Protein 4NX9 (pdb70)

Structure (mmCIF, N/CA/C/O backbone):
data_4NX9
#
_entry.id   4NX9
#
_cell.length_a   45.347
_cell.length_b   60.267
_cell.length_c   46.611
_cell.angle_alpha   90.00
_cell.angle_beta   111.18
_cell.angle_gamma   90.00
#
_symmetry.space_group_name_H-M   'P 1 21 1'
#
loop_
_entity.id
_entity.type
_entity.pdbx_description
1 polymer Flagellin
2 water water
#
loop_
_atom_site.group_PDB
_atom_site.id
_atom_site.type_symbol
_atom_site.label_atom_id
_atom_site.label_alt_id
_atom_site.label_comp_id
_atom_site.label_asym_id
_atom_site.label_entity_id
_atom_site.label_seq_id
_atom_site.pdbx_PDB_ins_code
_atom_site.Cartn_x
_atom_site.Cartn_y
_atom_site.Cartn_z
_atom_site.occupancy
_atom_site.B_iso_or_equiv
_atom_site.auth_seq_id
_atom_site.auth_comp_id
_atom_site.auth_asym_id
_atom_site.auth_atom_id
_atom_site.pdbx_PDB_model_num
ATOM 1 N N . ASN A 1 10 ? 40.151 12.695 44.250 1.00 26.62 58 ASN A N 1
ATOM 2 C CA . ASN A 1 10 ? 40.010 14.193 44.079 1.00 27.98 58 ASN A CA 1
ATOM 3 C C . ASN A 1 10 ? 39.782 14.619 42.619 1.00 23.92 58 ASN A C 1
ATOM 4 O O . ASN A 1 10 ? 40.227 13.948 41.711 1.00 23.00 58 ASN A O 1
ATOM 9 N N . GLY A 1 11 ? 39.121 15.757 42.421 1.00 20.72 59 GLY A N 1
ATOM 10 C CA . GLY A 1 11 ? 38.828 16.274 41.066 1.00 19.43 59 GLY A CA 1
ATOM 11 C C . GLY A 1 11 ? 37.609 15.673 40.384 1.00 18.21 59 GLY A C 1
ATOM 12 O O . GLY A 1 11 ? 37.221 16.151 39.306 1.00 16.90 59 GLY A O 1
ATOM 13 N N . LEU A 1 12 ? 36.965 14.673 41.012 1.00 17.10 60 LEU A N 1
ATOM 14 C CA . LEU A 1 12 ? 35.833 13.976 40.382 1.00 16.67 60 LEU A CA 1
ATOM 15 C C . LEU A 1 12 ? 34.591 14.829 40.173 1.00 15.39 60 LEU A C 1
ATOM 16 O O . LEU A 1 12 ? 33.978 14.722 39.133 1.00 14.84 60 LEU A O 1
ATOM 21 N N . ASN A 1 13 ? 34.257 15.689 41.126 1.00 14.38 61 ASN A N 1
ATOM 22 C CA . ASN A 1 13 ? 33.144 16.652 40.982 1.00 14.28 61 ASN A CA 1
ATOM 23 C C . ASN A 1 13 ? 33.343 17.591 39.783 1.00 13.51 61 ASN A C 1
ATOM 24 O O . ASN A 1 13 ? 32.421 17.799 38.988 1.00 11.70 61 ASN A O 1
ATOM 29 N N . VAL A 1 14 ? 34.548 18.165 39.679 1.00 12.40 62 VAL A N 1
ATOM 30 C CA . VAL A 1 14 ? 34.892 19.087 38.587 1.00 12.31 62 VAL A CA 1
ATOM 31 C C . VAL A 1 14 ? 34.875 18.322 37.267 1.00 12.45 62 VAL A C 1
ATOM 32 O O . VAL A 1 14 ? 34.276 18.806 36.299 1.00 12.42 62 VAL A O 1
ATOM 36 N N . ALA A 1 15 ? 35.501 17.135 37.234 1.00 12.30 63 ALA A N 1
ATOM 37 C CA . ALA A 1 15 ? 35.551 16.304 36.023 1.00 12.48 63 ALA A CA 1
ATOM 38 C C . ALA A 1 15 ? 34.132 16.006 35.559 1.00 12.65 63 ALA A C 1
ATOM 39 O O . ALA A 1 15 ? 33.852 16.031 34.374 1.00 12.41 63 ALA A O 1
ATOM 41 N N . THR A 1 16 ? 33.250 15.709 36.499 1.00 12.70 64 THR A N 1
ATOM 42 C CA . THR A 1 16 ? 31.831 15.425 36.148 1.00 12.98 64 THR A CA 1
ATOM 43 C C . THR A 1 16 ? 31.091 16.663 35.620 1.00 12.98 64 THR A C 1
ATOM 44 O O . THR A 1 16 ? 30.324 16.535 34.652 1.00 12.05 64 THR A O 1
ATOM 48 N N . LYS A 1 17 ? 31.340 17.841 36.208 1.00 13.54 65 LYS A N 1
ATOM 49 C CA . LYS A 1 17 ? 30.724 19.060 35.714 1.00 14.98 65 LYS A CA 1
ATOM 50 C C . LYS A 1 17 ? 31.183 19.336 34.310 1.00 14.23 65 LYS A C 1
ATOM 51 O O . LYS A 1 17 ? 30.370 19.692 33.455 1.00 13.80 65 LYS A O 1
ATOM 57 N N . ASN A 1 18 ? 32.500 19.244 34.109 1.00 13.32 66 ASN A N 1
ATOM 58 C CA . ASN A 1 18 ? 33.115 19.441 32.775 1.00 13.38 66 ASN A CA 1
ATOM 59 C C . ASN A 1 18 ? 32.495 18.541 31.712 1.00 12.79 66 ASN A C 1
ATOM 60 O O . ASN A 1 18 ? 32.147 19.020 30.654 1.00 12.72 66 ASN A O 1
ATOM 65 N N . ALA A 1 19 ? 32.347 17.255 32.039 1.00 12.66 67 ALA A N 1
ATOM 66 C CA . ALA A 1 19 ? 31.681 16.276 31.197 1.00 12.58 67 ALA A CA 1
ATOM 67 C C . ALA A 1 19 ? 30.253 16.685 30.832 1.00 12.94 67 ALA A C 1
ATOM 68 O O . ALA A 1 19 ? 29.847 16.584 29.667 1.00 12.78 67 ALA A O 1
ATOM 70 N N . ASN A 1 20 ? 29.486 17.120 31.835 1.00 13.07 68 ASN A N 1
ATOM 71 C CA . ASN A 1 20 ? 28.114 17.572 31.618 1.00 13.14 68 ASN A CA 1
ATOM 72 C C . ASN A 1 20 ? 28.041 18.842 30.757 1.00 13.82 68 ASN A C 1
ATOM 73 O O . ASN A 1 20 ? 27.126 18.995 29.982 1.00 11.79 68 ASN A O 1
ATOM 78 N N . ASP A 1 21 ? 29.035 19.741 30.867 1.00 15.22 69 ASP A N 1
ATOM 79 C CA . ASP A 1 21 ? 29.138 20.886 29.945 1.00 16.05 69 ASP A CA 1
ATOM 80 C C . ASP A 1 21 ? 29.449 20.464 28.527 1.00 15.17 69 ASP A C 1
ATOM 81 O O . ASP A 1 21 ? 29.074 21.149 27.587 1.00 13.95 69 ASP A O 1
ATOM 86 N N . GLY A 1 22 ? 30.180 19.367 28.388 1.00 14.39 70 GLY A N 1
ATOM 87 C CA . GLY A 1 22 ? 30.509 18.823 27.090 1.00 14.73 70 GLY A CA 1
ATOM 88 C C . GLY A 1 22 ? 29.259 18.293 26.431 1.00 14.75 70 GLY A C 1
ATOM 89 O O . GLY A 1 22 ? 29.043 18.505 25.249 1.00 15.20 70 GLY A O 1
ATOM 90 N N . ILE A 1 23 ? 28.423 17.622 27.218 1.00 15.02 71 ILE A N 1
ATOM 91 C CA . ILE A 1 23 ? 27.118 17.155 26.741 1.00 15.03 71 ILE A CA 1
ATOM 92 C C . ILE A 1 23 ? 26.247 18.322 26.263 1.00 14.72 71 ILE A C 1
ATOM 93 O O . ILE A 1 23 ? 25.679 18.247 25.149 1.00 14.09 71 ILE A O 1
ATOM 98 N N . SER A 1 24 ? 26.183 19.391 27.072 1.00 14.51 72 SER A N 1
ATOM 99 C CA . SER A 1 24 ? 25.348 20.546 26.761 1.00 15.37 72 SER A CA 1
ATOM 100 C C . SER A 1 24 ? 25.776 21.301 25.536 1.00 14.62 72 SER A C 1
ATOM 101 O O . SER A 1 24 ? 24.921 21.806 24.802 1.00 15.59 72 SER A O 1
ATOM 104 N N . LEU A 1 25 ? 27.079 21.470 25.369 1.00 13.56 73 LEU A N 1
ATOM 105 C CA . LEU A 1 25 ? 27.615 22.057 24.168 1.00 13.27 73 LEU A CA 1
ATOM 106 C C . LEU A 1 25 ? 27.236 21.232 22.929 1.00 13.01 73 LEU A C 1
ATOM 107 O O . LEU A 1 25 ? 26.806 21.799 21.918 1.00 12.74 73 LEU A O 1
ATOM 112 N N . ALA A 1 26 ? 27.428 19.912 23.002 1.00 12.35 74 ALA A N 1
ATOM 113 C CA . ALA A 1 26 ? 27.055 19.004 21.904 1.00 12.67 74 ALA A CA 1
ATOM 114 C C . ALA A 1 26 ? 25.545 19.097 21.544 1.00 12.87 74 ALA A C 1
ATOM 115 O O . ALA A 1 26 ? 25.192 19.098 20.365 1.00 12.46 74 ALA A O 1
ATOM 117 N N . GLN A 1 27 ? 24.682 19.170 22.564 1.00 13.15 75 GLN A N 1
ATOM 118 C CA . GLN A 1 27 ? 23.236 19.354 22.385 1.00 13.56 75 GLN A CA 1
ATOM 119 C C . GLN A 1 27 ? 22.889 20.696 21.766 1.00 13.84 75 GLN A C 1
ATOM 120 O O . GLN A 1 27 ? 21.968 20.797 20.957 1.00 14.03 75 GLN A O 1
ATOM 126 N N . THR A 1 28 ? 23.637 21.728 22.149 1.00 13.21 76 THR A N 1
ATOM 127 C CA . THR A 1 28 ? 23.446 23.047 21.614 1.00 13.16 76 THR A CA 1
ATOM 128 C C . THR A 1 28 ? 23.776 23.098 20.123 1.00 12.92 76 THR A C 1
ATOM 129 O O . THR A 1 28 ? 23.005 23.654 19.318 1.00 12.89 76 THR A O 1
ATOM 133 N N . ALA A 1 29 ? 24.911 22.511 19.757 1.00 12.10 77 ALA A N 1
ATOM 134 C CA . ALA A 1 29 ? 25.238 22.351 18.351 1.00 11.90 77 ALA A CA 1
ATOM 135 C C . ALA A 1 29 ? 24.198 21.502 17.585 1.00 12.29 77 ALA A C 1
ATOM 136 O O . ALA A 1 29 ? 23.819 21.856 16.451 1.00 12.13 77 ALA A O 1
ATOM 138 N N . GLU A 1 30 ? 23.749 20.393 18.170 1.00 12.79 78 GLU A N 1
ATOM 139 C CA . GLU A 1 30 ? 22.815 19.495 17.481 1.00 14.41 78 GLU A CA 1
ATOM 140 C C . GLU A 1 30 ? 21.441 20.213 17.235 1.00 14.04 78 GLU A C 1
ATOM 141 O O . GLU A 1 30 ? 20.835 20.068 16.156 1.00 13.27 78 GLU A O 1
ATOM 147 N N . GLY A 1 31 ? 20.969 20.988 18.199 1.00 12.82 79 GLY A N 1
ATOM 148 C CA . GLY A 1 31 ? 19.753 21.771 18.001 1.00 13.47 79 GLY A CA 1
ATOM 149 C C . GLY A 1 31 ? 19.877 22.821 16.876 1.00 13.73 79 GLY A C 1
ATOM 150 O O . GLY A 1 31 ? 18.944 22.984 16.071 1.00 13.16 79 GLY A O 1
ATOM 151 N N . ALA A 1 32 ? 21.028 23.501 16.813 1.00 13.03 80 ALA A N 1
ATOM 152 C CA . ALA A 1 32 ? 21.285 24.458 15.742 1.00 13.38 80 ALA A CA 1
ATOM 153 C C . ALA A 1 32 ? 21.311 23.747 14.368 1.00 13.26 80 ALA A C 1
ATOM 154 O O . ALA A 1 32 ? 20.735 24.234 13.416 1.00 12.68 80 ALA A O 1
ATOM 156 N N . LEU A 1 33 ? 21.971 22.594 14.287 1.00 13.52 81 LEU A N 1
ATOM 157 C CA . LEU A 1 33 ? 22.195 21.900 13.014 1.00 12.99 81 LEU A CA 1
ATOM 158 C C . LEU A 1 33 ? 20.923 21.185 12.541 1.00 12.44 81 LEU A C 1
ATOM 159 O O . LEU A 1 33 ? 20.690 21.021 11.363 1.00 11.42 81 LEU A O 1
ATOM 164 N N . GLN A 1 34 ? 20.087 20.802 13.481 1.00 12.36 82 GLN A N 1
ATOM 165 C CA . GLN A 1 34 ? 18.748 20.366 13.165 1.00 13.26 82 GLN A CA 1
ATOM 166 C C . GLN A 1 34 ? 17.971 21.499 12.489 1.00 12.62 82 GLN A C 1
ATOM 167 O O . GLN A 1 34 ? 17.263 21.261 11.498 1.00 12.46 82 GLN A O 1
ATOM 173 N N . GLN A 1 35 ? 18.111 22.736 12.965 1.00 12.31 83 GLN A N 1
ATOM 174 C CA . GLN A 1 35 ? 17.485 23.859 12.266 1.00 12.61 83 GLN A CA 1
ATOM 175 C C . GLN A 1 35 ? 18.065 24.004 10.847 1.00 11.46 83 GLN A C 1
ATOM 176 O O . GLN A 1 35 ? 17.333 24.189 9.878 1.00 10.83 83 GLN A O 1
ATOM 182 N N . SER A 1 36 ? 19.377 23.908 10.713 1.00 10.41 84 SER A N 1
ATOM 183 C CA . SER A 1 36 ? 19.999 24.126 9.406 1.00 10.65 84 SER A CA 1
ATOM 184 C C . SER A 1 36 ? 19.541 23.094 8.354 1.00 10.78 84 SER A C 1
ATOM 185 O O . SER A 1 36 ? 19.298 23.438 7.201 1.00 11.75 84 SER A O 1
ATOM 188 N N . THR A 1 37 ? 19.456 21.831 8.749 1.00 11.41 85 THR A N 1
ATOM 189 C CA . THR A 1 37 ? 18.998 20.725 7.878 1.00 11.53 85 THR A CA 1
ATOM 190 C C . THR A 1 37 ? 17.600 21.022 7.352 1.00 11.35 85 THR A C 1
ATOM 191 O O . THR A 1 37 ? 17.318 20.839 6.195 1.00 10.39 85 THR A O 1
ATOM 195 N N . ASN A 1 38 ? 16.711 21.490 8.232 1.00 11.26 86 ASN A N 1
ATOM 196 C CA . ASN A 1 38 ? 15.339 21.828 7.801 1.00 12.01 86 ASN A CA 1
ATOM 197 C C . ASN A 1 38 ? 15.274 23.001 6.864 1.00 11.73 86 ASN A C 1
ATOM 198 O O . ASN A 1 38 ? 14.469 23.007 5.941 1.00 11.80 86 ASN A O 1
ATOM 203 N N . ILE A 1 39 ? 16.129 23.985 7.076 1.00 11.74 87 ILE A N 1
ATOM 204 C CA . ILE A 1 39 ? 16.244 25.089 6.124 1.00 12.23 87 ILE A CA 1
ATOM 205 C C . ILE A 1 39 ? 16.733 24.609 4.731 1.00 13.16 87 ILE A C 1
ATOM 206 O O . ILE A 1 39 ? 16.223 25.093 3.704 1.00 12.12 87 ILE A O 1
ATOM 211 N N . LEU A 1 40 ? 17.707 23.691 4.704 1.00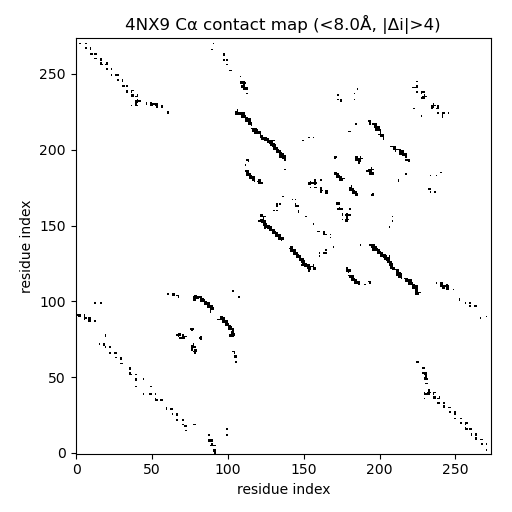 12.58 88 LEU A N 1
ATOM 212 C CA . LEU A 1 40 ? 18.164 23.113 3.417 1.00 13.67 88 LEU A CA 1
ATOM 213 C C . LEU A 1 40 ? 17.053 22.315 2.739 1.00 13.82 88 LEU A C 1
ATOM 214 O O . LEU A 1 40 ? 16.886 22.417 1.534 1.00 13.08 88 LEU A O 1
ATOM 219 N N . GLN A 1 41 ? 16.256 21.576 3.516 1.00 15.99 89 GLN A N 1
ATOM 220 C CA . GLN A 1 41 ? 15.118 20.841 2.958 1.00 16.51 89 GLN A CA 1
ATOM 221 C C . GLN A 1 41 ? 14.094 21.797 2.339 1.00 16.04 89 GLN A C 1
ATOM 222 O O . GLN A 1 41 ? 13.515 21.507 1.308 1.00 14.38 89 GLN A O 1
ATOM 228 N N . ARG A 1 42 ? 13.829 22.915 2.996 1.00 16.96 90 ARG A N 1
ATOM 229 C CA . ARG A 1 42 ? 12.908 23.892 2.444 1.00 18.54 90 ARG A CA 1
ATOM 230 C C . ARG A 1 42 ? 13.495 24.471 1.148 1.00 16.56 90 ARG A C 1
ATOM 231 O O . ARG A 1 42 ? 12.807 24.525 0.144 1.00 13.61 90 ARG A O 1
ATOM 247 N N . ARG A 1 44 ? 15.511 22.936 -0.865 1.00 14.40 92 ARG A N 1
ATOM 248 C CA . ARG A 1 44 ? 15.520 21.840 -1.843 1.00 13.80 92 ARG A CA 1
ATOM 249 C C . ARG A 1 44 ? 14.125 21.732 -2.491 1.00 13.91 92 ARG A C 1
ATOM 250 O O . ARG A 1 44 ? 1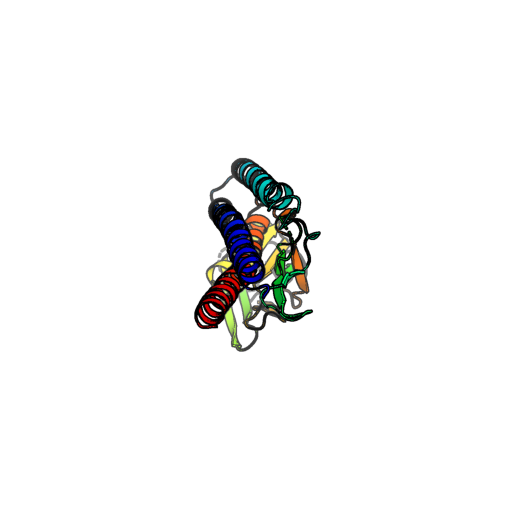4.010 21.540 -3.692 1.00 13.17 92 ARG A O 1
ATOM 258 N N . ASP A 1 45 ? 13.072 21.875 -1.688 1.00 13.82 93 ASP A N 1
ATOM 259 C CA . ASP A 1 45 ? 11.687 21.939 -2.210 1.00 15.45 93 ASP A CA 1
ATOM 260 C C . ASP A 1 45 ? 11.417 23.157 -3.098 1.00 14.32 93 ASP A C 1
ATOM 261 O O . ASP A 1 45 ? 10.821 23.002 -4.161 1.00 14.22 93 ASP A O 1
ATOM 266 N N . LEU A 1 46 ? 11.913 24.339 -2.724 1.00 12.83 94 LEU A N 1
ATOM 267 C CA . LEU A 1 46 ? 11.828 25.486 -3.615 1.00 12.23 94 LEU A CA 1
ATOM 268 C C . LEU A 1 46 ? 12.524 25.243 -4.941 1.00 11.23 94 LEU A C 1
ATOM 269 O O . LEU A 1 46 ? 12.021 25.666 -5.961 1.00 10.32 94 LEU A O 1
ATOM 274 N N . SER A 1 47 ? 13.687 24.592 -4.908 1.00 10.60 95 SER A N 1
ATOM 275 C CA . SER A 1 47 ? 14.442 24.280 -6.121 1.00 11.28 95 SER A CA 1
ATOM 276 C C . SER A 1 47 ? 13.729 23.241 -7.042 1.00 11.33 95 SER A C 1
ATOM 277 O O . SER A 1 47 ? 13.698 23.403 -8.271 1.00 11.38 95 SER A O 1
ATOM 280 N N . LEU A 1 48 ? 13.162 22.188 -6.463 1.00 11.55 96 LEU A N 1
ATOM 281 C CA . LEU A 1 48 ? 12.330 21.248 -7.234 1.00 12.20 96 LEU A CA 1
ATOM 282 C C . LEU A 1 48 ? 11.116 21.938 -7.892 1.00 12.82 96 LEU A C 1
ATOM 283 O O . LEU A 1 48 ? 10.785 21.656 -9.016 1.00 12.23 96 LEU A O 1
ATOM 288 N N . GLN A 1 49 ? 10.468 22.840 -7.171 1.00 14.18 97 GLN A N 1
ATOM 289 C CA . GLN A 1 49 ? 9.340 23.640 -7.714 1.00 16.28 97 GLN A CA 1
ATOM 290 C C . GLN A 1 49 ? 9.785 24.501 -8.924 1.00 16.34 97 GLN A C 1
ATOM 291 O O . GLN A 1 49 ? 9.160 24.508 -9.992 1.00 16.58 97 GLN A O 1
ATOM 297 N N . SER A 1 50 ? 10.905 25.191 -8.752 1.00 16.41 98 SER A N 1
ATOM 298 C CA . SER A 1 50 ? 11.434 26.072 -9.773 1.00 16.30 98 SER A CA 1
ATOM 299 C C . SER A 1 50 ? 11.902 25.338 -11.011 1.00 17.21 98 SER A C 1
ATOM 300 O O . SER A 1 50 ? 11.733 25.857 -12.103 1.00 18.42 98 SER A O 1
ATOM 303 N N . ALA A 1 51 ? 12.456 24.143 -10.844 1.00 16.57 99 ALA A N 1
ATOM 304 C CA . ALA A 1 51 ? 12.923 23.302 -11.969 1.00 17.64 99 ALA A CA 1
ATOM 305 C C . ALA A 1 51 ? 11.800 23.020 -12.947 1.00 18.58 99 ALA A C 1
ATOM 306 O O . ALA A 1 51 ? 12.043 22.911 -14.167 1.00 19.09 99 ALA A O 1
ATOM 308 N N . ASN A 1 52 ? 10.579 22.935 -12.421 1.00 18.57 100 ASN A N 1
ATOM 309 C CA . ASN A 1 52 ? 9.400 22.749 -13.242 1.00 19.99 100 ASN A CA 1
ATOM 310 C C . ASN A 1 52 ? 9.239 23.720 -14.411 1.00 21.70 100 ASN A C 1
ATOM 311 O O . ASN A 1 52 ? 9.280 24.969 -14.273 1.00 21.60 100 ASN A O 1
ATOM 316 N N . GLY A 1 53 ? 9.045 23.127 -15.581 1.00 25.01 101 GLY A N 1
ATOM 317 C CA . GLY A 1 53 ? 9.130 23.875 -16.843 1.00 25.45 101 GLY A CA 1
ATOM 318 C C . GLY A 1 53 ? 7.929 24.730 -17.207 1.00 26.79 101 GLY A C 1
ATOM 319 O O . GLY A 1 53 ? 8.011 25.530 -18.141 1.00 30.68 101 GLY A O 1
ATOM 320 N N . SER A 1 54 ? 6.824 24.579 -16.489 1.00 25.27 102 SER A N 1
ATOM 321 C CA . SER A 1 54 ? 5.694 25.489 -16.627 1.00 27.83 102 SER A CA 1
ATOM 322 C C . SER A 1 54 ? 5.970 26.934 -16.066 1.00 29.22 102 SER A C 1
ATOM 323 O O . SER A 1 54 ? 5.332 27.907 -16.487 1.00 30.32 102 SER A O 1
ATOM 326 N N . ASN A 1 55 ? 6.923 27.060 -15.136 1.00 26.31 103 ASN A N 1
ATOM 327 C CA . ASN A 1 55 ? 7.257 28.346 -14.526 1.00 24.05 103 ASN A CA 1
ATOM 328 C C . ASN A 1 55 ? 7.683 29.358 -15.559 1.00 23.47 103 ASN A C 1
ATOM 329 O O . ASN A 1 55 ? 8.377 29.019 -16.514 1.00 23.54 103 ASN A O 1
ATOM 334 N N . SER A 1 56 ? 7.271 30.601 -15.351 1.00 23.54 104 SER A N 1
ATOM 335 C CA . SER A 1 56 ? 7.816 31.717 -16.107 1.00 26.36 104 SER A CA 1
ATOM 336 C C . SER A 1 56 ? 9.135 32.091 -15.454 1.00 28.30 104 SER A C 1
ATOM 337 O O . SER A 1 56 ? 9.459 31.609 -14.348 1.00 25.91 104 SER A O 1
ATOM 340 N N . ASP A 1 57 ? 9.887 32.960 -16.109 1.00 28.22 105 ASP A N 1
ATOM 341 C CA . ASP A 1 57 ? 11.097 33.477 -15.509 1.00 30.96 105 ASP A CA 1
ATOM 342 C C . ASP A 1 57 ? 10.749 34.304 -14.272 1.00 29.05 105 ASP A C 1
ATOM 343 O O . ASP A 1 57 ? 11.473 34.311 -13.261 1.00 27.04 105 ASP A O 1
ATOM 348 N N . SER A 1 58 ? 9.606 34.954 -14.329 1.00 28.20 106 SER A N 1
ATOM 349 C CA . SER A 1 58 ? 9.180 35.795 -13.220 1.00 29.38 106 SER A CA 1
ATOM 350 C C . SER A 1 58 ? 8.956 35.003 -11.934 1.00 26.87 106 SER A C 1
ATOM 351 O O . SER A 1 58 ? 9.459 35.371 -10.861 1.00 23.57 106 SER A O 1
ATOM 354 N N . GLU A 1 59 ? 8.226 33.907 -12.070 1.00 26.71 107 GLU A N 1
ATOM 355 C CA . GLU A 1 59 ? 7.985 32.964 -10.964 1.00 26.92 107 GLU A CA 1
ATOM 356 C C . GLU A 1 59 ? 9.278 32.361 -10.432 1.00 23.38 107 GLU A C 1
ATOM 357 O O . GLU A 1 59 ? 9.405 32.218 -9.233 1.00 22.93 107 GLU A O 1
ATOM 363 N N . ARG A 1 60 ? 10.250 32.042 -11.294 1.00 21.93 108 ARG A N 1
ATOM 364 C CA . ARG A 1 60 ? 11.533 31.529 -10.796 1.00 22.08 108 ARG A CA 1
ATOM 365 C C . ARG A 1 60 ? 12.320 32.621 -10.050 1.00 22.71 108 ARG A C 1
ATOM 366 O O . ARG A 1 60 ? 13.098 32.337 -9.155 1.00 19.67 108 ARG A O 1
ATOM 374 N N . THR A 1 61 ? 12.115 33.882 -10.432 1.00 22.45 109 THR A N 1
ATOM 375 C CA . THR A 1 61 ? 12.772 34.995 -9.746 1.00 21.81 109 THR A CA 1
ATOM 376 C C . THR A 1 61 ? 12.202 35.075 -8.333 1.00 21.13 109 THR A C 1
ATOM 377 O O . THR A 1 61 ? 12.959 35.201 -7.391 1.00 22.66 109 THR A O 1
ATOM 381 N N . ALA A 1 62 ? 10.890 34.918 -8.177 1.00 19.35 110 ALA A N 1
ATOM 382 C CA . ALA A 1 62 ? 10.264 34.968 -6.862 1.00 19.40 110 ALA A CA 1
ATOM 383 C C . ALA A 1 62 ? 10.676 33.802 -5.927 1.00 19.81 110 ALA A C 1
ATOM 384 O O . ALA A 1 62 ? 10.843 33.978 -4.691 1.00 18.51 110 ALA A O 1
ATOM 386 N N . LEU A 1 63 ? 10.784 32.602 -6.504 1.00 18.15 111 LEU A N 1
ATOM 387 C CA . LEU A 1 63 ? 11.226 31.425 -5.750 1.00 17.41 111 LEU A CA 1
ATOM 388 C C . LEU A 1 63 ? 12.689 31.618 -5.340 1.00 16.23 111 LEU A C 1
ATOM 389 O O . LEU A 1 63 ? 13.055 31.308 -4.229 1.00 16.46 111 LEU A O 1
ATOM 394 N N . ASN A 1 64 ? 13.518 32.169 -6.212 1.00 16.35 112 ASN A N 1
ATOM 395 C CA . ASN A 1 64 ? 14.878 32.492 -5.815 1.00 17.17 112 ASN A CA 1
ATOM 396 C C . ASN A 1 64 ? 14.958 33.512 -4.669 1.00 18.40 112 ASN A C 1
ATOM 397 O O . ASN A 1 64 ? 15.863 33.441 -3.841 1.00 16.62 112 ASN A O 1
ATOM 402 N N . GLY A 1 65 ? 14.034 34.485 -4.647 1.00 18.98 113 GLY A N 1
ATOM 403 C CA . GLY A 1 65 ? 13.924 35.439 -3.523 1.00 18.28 113 GLY A CA 1
ATOM 404 C C . GLY A 1 65 ? 13.714 34.688 -2.209 1.00 18.05 113 GLY A C 1
ATOM 405 O O . GLY A 1 65 ? 14.270 35.056 -1.173 1.00 17.61 113 GLY A O 1
ATOM 406 N N . GLU A 1 66 ? 12.917 33.634 -2.218 1.00 17.90 114 GLU A N 1
ATOM 407 C CA . GLU A 1 66 ? 12.694 32.897 -0.990 1.00 19.05 114 GLU A CA 1
ATOM 408 C C . GLU A 1 66 ? 13.976 32.138 -0.632 1.00 18.88 114 GLU A C 1
ATOM 409 O O . GLU A 1 66 ? 14.324 32.086 0.546 1.00 17.46 114 GLU A O 1
ATOM 415 N N . VAL A 1 67 ? 14.673 31.554 -1.624 1.00 17.30 115 VAL A N 1
ATOM 416 C CA . VAL A 1 67 ? 15.924 30.829 -1.376 1.00 17.20 115 VAL A CA 1
ATOM 417 C C . VAL A 1 67 ? 16.936 31.777 -0.749 1.00 17.50 115 VAL A C 1
ATOM 418 O O . VAL A 1 67 ? 17.632 31.397 0.167 1.00 16.90 115 VAL A O 1
ATOM 422 N N . LYS A 1 68 ? 16.972 33.026 -1.204 1.00 17.99 116 LYS A N 1
ATOM 423 C CA . LYS A 1 68 ? 17.875 34.033 -0.610 1.00 19.40 116 LYS A CA 1
ATOM 424 C C . LYS A 1 68 ? 17.565 34.323 0.858 1.00 17.83 116 LYS A C 1
ATOM 425 O O . LYS A 1 68 ? 18.457 34.401 1.658 1.00 19.04 116 LYS A O 1
ATOM 431 N N . GLN A 1 69 ? 16.307 34.391 1.218 1.00 18.00 117 GLN A N 1
ATOM 432 C CA . GLN A 1 69 ? 15.908 34.420 2.617 1.00 19.08 117 GLN A CA 1
ATOM 433 C C . GLN A 1 69 ? 16.419 33.249 3.436 1.00 18.72 117 GLN A C 1
ATOM 434 O O . GLN A 1 69 ? 16.904 33.427 4.556 1.00 17.96 117 GLN A O 1
ATOM 440 N N . LEU A 1 70 ? 16.311 32.053 2.868 1.00 17.11 118 LEU A N 1
ATOM 441 C CA . LEU A 1 70 ? 16.780 30.850 3.532 1.00 16.68 118 LEU A CA 1
ATOM 442 C C . LEU A 1 70 ? 18.304 30.782 3.678 1.00 17.85 118 LEU A C 1
ATOM 443 O O . LEU A 1 70 ? 18.797 30.332 4.709 1.00 17.18 118 LEU A O 1
ATOM 448 N N . GLN A 1 71 ? 19.036 31.272 2.678 1.00 19.70 119 GLN A N 1
ATOM 449 C CA . GLN A 1 71 ? 20.483 31.424 2.773 1.00 21.76 119 GLN A CA 1
ATOM 450 C C . GLN A 1 71 ? 20.859 32.321 3.956 1.00 23.02 119 GLN A C 1
ATOM 451 O O . GLN A 1 71 ? 21.721 31.956 4.738 1.00 22.69 119 GLN A O 1
ATOM 457 N N . LYS A 1 72 ? 20.183 33.459 4.095 1.00 23.35 120 LYS A N 1
ATOM 458 C CA . LYS A 1 72 ? 20.340 34.325 5.280 1.00 25.01 120 LYS A CA 1
ATOM 459 C C . LYS A 1 72 ? 19.961 33.678 6.644 1.00 23.84 120 LYS A C 1
ATOM 460 O O . LYS A 1 72 ? 20.572 33.969 7.670 1.00 23.60 120 LYS A O 1
ATOM 466 N N . GLU A 1 73 ? 18.970 32.808 6.656 1.00 22.08 121 GLU A N 1
ATOM 467 C CA . GLU A 1 73 ? 18.684 32.011 7.835 1.00 22.98 121 GLU A CA 1
ATOM 468 C C . GLU A 1 73 ? 19.840 31.023 8.173 1.00 21.07 121 GLU A C 1
ATOM 469 O O . GLU A 1 73 ? 20.248 30.871 9.336 1.00 17.97 121 GLU A O 1
ATOM 475 N N . LEU A 1 74 ? 20.401 30.370 7.160 1.00 19.48 122 LEU A N 1
ATOM 476 C CA . LEU A 1 74 ? 21.583 29.532 7.429 1.00 19.81 122 LEU A CA 1
ATOM 477 C C . LEU A 1 74 ? 22.707 30.346 8.044 1.00 20.42 122 LEU A C 1
ATOM 478 O O . LEU A 1 74 ? 23.346 29.902 8.996 1.00 18.92 122 LEU A O 1
ATOM 483 N N . ASP A 1 75 ? 22.950 31.536 7.515 1.00 21.40 123 ASP A N 1
ATOM 484 C CA . ASP A 1 75 ? 23.990 32.394 8.081 1.00 22.85 123 ASP A CA 1
ATOM 485 C C . ASP A 1 75 ? 23.644 33.003 9.473 1.00 21.34 123 ASP A C 1
ATOM 486 O O . ASP A 1 75 ? 24.566 33.201 10.281 1.00 22.69 123 ASP A O 1
ATOM 491 N N . ARG A 1 76 ? 22.371 33.216 9.790 1.00 19.46 124 ARG A N 1
ATOM 492 C CA . ARG A 1 76 ? 21.972 33.503 11.171 1.00 18.43 124 ARG A CA 1
ATOM 493 C C . ARG A 1 76 ? 22.444 32.404 12.119 1.00 16.29 124 ARG A C 1
ATOM 494 O O . ARG A 1 76 ? 23.145 32.672 13.095 1.00 16.07 124 ARG A O 1
ATOM 502 N N . ILE A 1 77 ? 22.059 31.155 11.832 1.00 15.06 125 ILE A N 1
ATOM 503 C CA . ILE A 1 77 ? 22.440 30.019 12.641 1.00 13.18 125 ILE A CA 1
ATOM 504 C C . ILE A 1 77 ? 23.940 29.854 12.809 1.00 12.99 125 ILE A C 1
ATOM 505 O O . ILE A 1 77 ? 24.409 29.628 13.919 1.00 11.75 125 ILE A O 1
ATOM 510 N N . SER A 1 78 ? 24.709 29.938 11.731 1.00 12.94 126 SER A N 1
ATOM 511 C CA . SER A 1 78 ? 26.141 29.803 11.862 1.00 13.66 126 SER A CA 1
ATOM 512 C C . SER A 1 78 ? 26.815 30.970 12.595 1.00 14.13 126 SER A C 1
ATOM 513 O O . SER A 1 78 ? 27.855 30.783 13.237 1.00 14.19 126 SER A O 1
ATOM 516 N N . ASN A 1 79 ? 26.223 32.161 12.528 1.00 14.67 127 ASN A N 1
ATOM 517 C CA . ASN A 1 79 ? 26.808 33.335 13.157 1.00 16.57 127 ASN A CA 1
ATOM 518 C C . ASN A 1 79 ? 26.328 33.658 14.569 1.00 16.21 127 ASN A C 1
ATOM 519 O O . ASN A 1 79 ? 26.938 34.474 15.249 1.00 16.85 127 ASN A O 1
ATOM 524 N N . THR A 1 80 ? 25.204 33.099 14.991 1.00 15.59 128 THR A N 1
ATOM 525 C CA . THR A 1 80 ? 24.708 33.411 16.330 1.00 15.38 128 THR A CA 1
ATOM 526 C C . THR A 1 80 ? 24.715 32.209 17.260 1.00 14.96 128 THR A C 1
ATOM 527 O O . THR A 1 80 ? 24.514 32.378 18.454 1.00 15.00 128 THR A O 1
ATOM 531 N N . THR A 1 81 ? 24.989 31.005 16.763 1.00 13.40 129 THR A N 1
ATOM 532 C CA . THR A 1 81 ? 24.924 29.837 17.644 1.00 12.88 129 THR A CA 1
ATOM 533 C C . THR A 1 81 ? 26.119 29.816 18.602 1.00 13.73 129 THR A C 1
ATOM 534 O O . THR A 1 81 ? 27.275 29.833 18.179 1.00 12.25 129 THR A O 1
ATOM 538 N N . THR A 1 82 ? 25.837 29.800 19.899 1.00 14.86 130 THR A N 1
ATOM 539 C CA . THR A 1 82 ? 26.912 30.004 20.869 1.00 16.52 130 THR A CA 1
ATOM 540 C C . THR A 1 82 ? 26.752 29.082 22.068 1.00 16.22 130 THR A C 1
ATOM 541 O O . THR A 1 82 ? 25.656 28.636 22.373 1.00 15.58 130 THR A O 1
ATOM 545 N N . PHE A 1 83 ? 27.865 28.749 22.705 1.00 16.51 131 PHE A N 1
ATOM 546 C CA . PHE A 1 83 ? 27.798 28.064 23.996 1.00 18.79 131 PHE A CA 1
ATOM 547 C C . PHE A 1 83 ? 28.736 28.791 24.900 1.00 19.93 131 PHE A C 1
ATOM 548 O O . PHE A 1 83 ? 29.912 28.905 24.585 1.00 17.99 131 PHE A O 1
ATOM 556 N N . GLY A 1 84 ? 28.208 29.277 26.020 1.00 23.47 132 GLY A N 1
ATOM 557 C CA . GLY A 1 84 ? 28.960 30.180 26.881 1.00 24.33 132 GLY A CA 1
ATOM 558 C C . GLY A 1 84 ? 29.385 31.391 26.055 1.00 24.81 132 GLY A C 1
ATOM 559 O O . GLY A 1 84 ? 28.551 32.070 25.436 1.00 23.44 132 GLY A O 1
ATOM 560 N N . GLY A 1 85 ? 30.688 31.621 26.001 1.00 24.04 133 GLY A N 1
ATOM 561 C CA . GLY A 1 85 ? 31.228 32.764 25.290 1.00 23.28 133 GLY A CA 1
ATOM 562 C C . GLY A 1 85 ? 31.828 32.383 23.956 1.00 22.94 133 GLY A C 1
ATOM 563 O O . GLY A 1 85 ? 32.586 33.165 23.414 1.00 24.76 133 GLY A O 1
ATOM 564 N N . ARG A 1 86 ? 31.510 31.214 23.391 1.00 20.55 134 ARG A N 1
ATOM 565 C CA A ARG A 1 86 ? 32.141 30.826 22.132 0.50 19.61 134 ARG A CA 1
ATOM 566 C CA B ARG A 1 86 ? 32.137 30.789 22.136 0.50 20.01 134 ARG A CA 1
ATOM 567 C C . ARG A 1 86 ? 31.094 30.507 21.055 1.00 19.16 134 ARG A C 1
ATOM 568 O O . ARG A 1 86 ? 30.054 29.920 21.330 1.00 19.63 134 ARG A O 1
ATOM 583 N N . LYS A 1 87 ? 31.372 30.946 19.834 1.00 17.47 135 LYS A N 1
ATOM 584 C CA . LYS A 1 87 ? 30.546 30.623 18.673 1.00 16.41 135 LYS A CA 1
ATOM 585 C C . LYS A 1 87 ? 30.912 29.224 18.227 1.00 15.03 135 LYS A C 1
ATOM 586 O O . LYS A 1 87 ? 32.104 28.866 18.225 1.00 14.68 135 LYS A O 1
ATOM 592 N N . LEU A 1 88 ? 29.923 28.434 17.830 1.00 13.85 136 LEU A N 1
ATOM 593 C CA . LEU A 1 88 ? 30.188 27.010 17.535 1.00 12.95 136 LEU A CA 1
ATOM 594 C C . LEU A 1 88 ? 30.354 26.676 16.070 1.00 12.46 136 LEU A C 1
ATOM 595 O O . LEU A 1 88 ? 31.061 25.734 15.744 1.00 13.07 136 LEU A O 1
ATOM 600 N N . LEU A 1 89 ? 29.719 27.445 15.202 1.00 13.09 137 LEU A N 1
ATOM 601 C CA . LEU A 1 89 ? 29.472 27.049 13.805 1.00 13.84 137 LEU A CA 1
ATOM 602 C C . LEU A 1 89 ? 30.060 27.975 12.776 1.00 13.72 137 LEU A C 1
ATOM 603 O O . LEU A 1 89 ? 29.836 27.761 11.592 1.00 13.21 137 LEU A O 1
ATOM 608 N N . ASP A 1 90 ? 30.803 29.005 13.198 1.00 14.16 138 ASP A N 1
ATOM 609 C CA . ASP A 1 90 ? 31.292 29.987 12.225 1.00 16.03 138 ASP A CA 1
ATOM 610 C C . ASP A 1 90 ? 32.700 29.698 11.654 1.00 16.20 138 ASP A C 1
ATOM 611 O O . ASP A 1 90 ? 33.216 30.472 10.860 1.00 15.58 138 ASP A O 1
ATOM 616 N N . GLY A 1 91 ? 33.291 28.571 12.040 1.00 16.13 139 GLY A N 1
ATOM 617 C CA . GLY A 1 91 ? 34.632 28.213 11.598 1.00 15.47 139 GLY A CA 1
ATOM 618 C C . GLY A 1 91 ? 35.700 28.562 12.603 1.00 15.85 139 GLY A C 1
ATOM 619 O O . GLY A 1 91 ? 36.826 28.113 12.468 1.00 16.78 139 GLY A O 1
ATOM 620 N N . SER A 1 92 ? 35.357 29.320 13.631 1.00 15.85 140 SER A N 1
ATOM 621 C CA . SER A 1 92 ? 36.356 29.811 14.593 1.00 15.97 140 SER A CA 1
ATOM 622 C C . SER A 1 92 ? 36.450 28.848 15.778 1.00 16.20 140 SER A C 1
ATOM 623 O O . SER A 1 92 ? 37.279 29.022 16.644 1.00 15.83 140 SER A O 1
ATOM 626 N N . PHE A 1 93 ? 35.531 27.867 15.864 1.00 16.64 141 PHE A N 1
ATOM 627 C CA . PHE A 1 93 ? 35.465 26.998 17.033 1.00 15.66 141 PHE A CA 1
ATOM 628 C C . PHE A 1 93 ? 36.630 26.025 17.080 1.00 15.96 141 PHE A C 1
ATOM 629 O O . PHE A 1 93 ? 37.252 25.880 18.130 1.00 15.20 141 PHE A O 1
ATOM 637 N N . GLY A 1 94 ? 36.877 25.340 15.963 1.00 15.65 142 GLY A N 1
ATOM 638 C CA . GLY A 1 94 ? 37.923 24.334 15.891 1.00 16.47 142 GLY A CA 1
ATOM 639 C C . GLY A 1 94 ? 37.530 23.068 16.648 1.00 16.35 142 GLY A C 1
ATOM 640 O O . GLY A 1 94 ? 36.520 22.416 16.330 1.00 14.92 142 GLY A O 1
ATOM 641 N N . VAL A 1 95 ? 38.321 22.732 17.670 1.00 16.35 143 VAL A N 1
ATOM 642 C CA . VAL A 1 95 ? 38.040 21.563 18.511 1.00 16.93 143 VAL A CA 1
ATOM 643 C C . VAL A 1 95 ? 38.234 21.946 19.995 1.00 18.13 143 VAL A C 1
ATOM 644 O O . VAL A 1 95 ? 39.314 22.328 20.388 1.00 20.83 143 VAL A O 1
ATOM 648 N N . ALA A 1 96 ? 37.201 21.803 20.820 1.00 17.99 144 ALA A N 1
ATOM 649 C CA . ALA A 1 96 ? 37.322 22.044 22.243 1.00 17.99 144 ALA A CA 1
ATOM 650 C C . ALA A 1 96 ? 37.716 20.758 23.017 1.00 18.36 144 ALA A C 1
ATOM 651 O O . ALA A 1 96 ? 37.103 19.689 22.818 1.00 17.72 144 ALA A O 1
ATOM 653 N N . SER A 1 97 ? 38.764 20.841 23.857 1.00 18.26 145 SER A N 1
ATOM 654 C CA . SER A 1 97 ? 39.196 19.697 24.719 1.00 18.18 145 SER A CA 1
ATOM 655 C C . SER A 1 97 ? 38.500 19.756 26.084 1.00 17.16 145 SER A C 1
ATOM 656 O O . SER A 1 97 ? 38.633 20.726 26.796 1.00 19.99 145 SER A O 1
ATOM 659 N N . PHE A 1 98 ? 37.728 18.738 26.432 1.00 15.24 146 PHE A N 1
ATOM 660 C CA . PHE A 1 98 ? 37.050 18.690 27.734 1.00 13.48 146 PHE A CA 1
ATOM 661 C C . PHE A 1 98 ? 37.819 17.789 28.690 1.00 12.95 146 PHE A C 1
ATOM 662 O O . PHE A 1 98 ? 38.020 16.611 28.401 1.00 11.91 146 PHE A O 1
ATOM 670 N N . GLN A 1 99 ? 38.262 18.376 29.799 1.00 12.47 147 GLN A N 1
ATOM 671 C CA . GLN A 1 99 ? 38.970 17.677 30.887 1.00 12.35 147 GLN A CA 1
ATOM 672 C C . GLN A 1 99 ? 37.994 16.900 31.796 1.00 13.23 147 GLN A C 1
ATOM 673 O O . GLN A 1 99 ? 37.282 17.442 32.659 1.00 13.39 147 GLN A O 1
ATOM 679 N N . VAL A 1 100 ? 37.950 15.593 31.575 1.00 13.64 148 VAL A N 1
ATOM 680 C CA . VAL A 1 100 ? 36.919 14.764 32.144 1.00 14.26 148 VAL A CA 1
ATOM 681 C C . VAL A 1 100 ? 37.511 13.661 33.031 1.00 14.11 148 VAL A C 1
ATOM 682 O O . VAL A 1 100 ? 36.841 12.682 33.292 1.00 13.87 148 VAL A O 1
ATOM 686 N N . GLY A 1 101 ? 38.739 13.882 33.510 1.00 13.95 149 GLY A N 1
ATOM 687 C CA . GLY A 1 101 ? 39.423 13.003 34.444 1.00 14.92 149 GLY A CA 1
ATOM 688 C C . GLY A 1 101 ? 40.040 13.736 35.622 1.00 14.30 149 GLY A C 1
ATOM 689 O O . GLY A 1 101 ? 40.063 14.949 35.662 1.00 14.26 149 GLY A O 1
ATOM 690 N N . SER A 1 102 ? 40.498 12.996 36.612 1.00 14.35 150 SER A N 1
ATOM 691 C CA . SER A 1 102 ? 41.196 13.601 37.745 1.00 14.66 150 SER A CA 1
ATOM 692 C C . SER A 1 102 ? 42.676 13.822 37.487 1.00 14.90 150 SER A C 1
ATOM 693 O O . SER A 1 102 ? 43.309 14.533 38.235 1.00 14.48 150 SER A O 1
ATOM 696 N N . ALA A 1 103 ? 43.239 13.177 36.457 1.00 14.42 151 ALA A N 1
ATOM 697 C CA . ALA A 1 103 ? 44.640 13.404 36.084 1.00 14.03 151 ALA A CA 1
ATOM 698 C C . ALA A 1 103 ? 44.664 14.428 34.981 1.00 13.15 151 ALA A C 1
ATOM 699 O O . ALA A 1 103 ? 43.713 14.543 34.174 1.00 12.19 151 ALA A O 1
ATOM 701 N N . ALA A 1 104 ? 45.752 15.182 34.975 1.00 12.66 152 ALA A N 1
ATOM 702 C CA . ALA A 1 104 ? 46.014 16.162 33.968 1.00 12.72 152 ALA A CA 1
ATOM 703 C C . ALA A 1 104 ? 45.910 15.530 32.570 1.00 12.49 152 ALA A C 1
ATOM 704 O O . ALA A 1 104 ? 46.219 14.364 32.367 1.00 11.42 152 ALA A O 1
ATOM 706 N N . ASN A 1 105 ? 45.391 16.308 31.624 1.00 13.42 153 ASN A N 1
ATOM 707 C CA . ASN A 1 105 ? 45.425 15.905 30.226 1.00 13.86 153 ASN A CA 1
ATOM 708 C C . ASN A 1 105 ? 44.644 14.606 29.976 1.00 13.18 153 ASN A C 1
ATOM 709 O O . ASN A 1 105 ? 45.142 13.776 29.273 1.00 12.15 153 ASN A O 1
ATOM 714 N N . GLU A 1 106 ? 43.469 14.462 30.619 1.00 13.18 154 GLU A N 1
ATOM 715 C CA . GLU A 1 106 ? 42.476 13.417 30.335 1.00 14.96 154 GLU A CA 1
ATOM 716 C C . GLU A 1 106 ? 41.238 14.043 29.662 1.00 13.35 154 GLU A C 1
ATOM 717 O O . GLU A 1 106 ? 40.358 14.594 30.329 1.00 13.50 154 GLU A O 1
ATOM 723 N N . ILE A 1 107 ? 41.193 13.920 28.340 1.00 12.24 155 ILE A N 1
ATOM 724 C CA . ILE A 1 107 ? 40.372 14.737 27.464 1.00 11.38 155 ILE A CA 1
ATOM 725 C C . ILE A 1 107 ? 39.394 13.899 26.653 1.00 11.13 155 ILE A C 1
ATOM 726 O O . ILE A 1 107 ? 39.713 12.765 26.248 1.00 10.59 155 ILE A O 1
ATOM 731 N N . ILE A 1 108 ? 38.193 14.445 26.481 1.00 10.63 156 ILE A N 1
ATOM 732 C CA . ILE A 1 108 ? 37.319 14.143 25.363 1.00 11.07 156 ILE A CA 1
ATOM 733 C C . ILE A 1 108 ? 37.208 15.448 24.521 1.00 11.25 156 ILE A C 1
ATOM 734 O O . ILE A 1 108 ? 36.851 16.497 25.007 1.00 11.74 156 ILE A O 1
ATOM 739 N N . SER A 1 109 ? 37.532 15.359 23.256 1.00 11.48 157 SER A N 1
ATOM 740 C CA . SER A 1 109 ? 37.433 16.476 22.341 1.00 12.39 157 SER A CA 1
ATOM 741 C C . SER A 1 109 ? 36.077 16.562 21.674 1.00 12.11 157 SER A C 1
ATOM 742 O O . SER A 1 109 ? 35.524 15.528 21.285 1.00 11.06 157 SER A O 1
ATOM 745 N N . VAL A 1 110 ? 35.584 17.795 21.487 1.00 12.32 158 VAL A N 1
ATOM 746 C CA . VAL A 1 110 ? 34.384 18.057 20.681 1.00 12.35 158 VAL A CA 1
ATOM 747 C C . VAL A 1 110 ? 34.806 18.968 19.513 1.00 12.40 158 VAL A C 1
ATOM 748 O O . VAL A 1 110 ? 35.179 20.118 19.713 1.00 11.80 158 VAL A O 1
ATOM 752 N N . GLY A 1 111 ? 34.804 18.423 18.304 1.00 11.82 159 GLY A N 1
ATOM 753 C CA . GLY A 1 111 ? 35.187 19.178 17.129 1.00 12.17 159 GLY A CA 1
ATOM 754 C C . GLY A 1 111 ? 33.925 19.600 16.396 1.00 11.95 159 GLY A C 1
ATOM 755 O O . GLY A 1 111 ? 33.016 18.792 16.204 1.00 11.96 159 GLY A O 1
ATOM 756 N N . ILE A 1 112 ? 33.817 20.874 16.064 1.00 12.13 160 ILE A N 1
ATOM 757 C CA . ILE A 1 112 ? 32.695 21.354 15.247 1.00 13.14 160 ILE A CA 1
ATOM 758 C C . ILE A 1 112 ? 33.247 22.212 14.126 1.00 14.63 160 ILE A C 1
ATOM 759 O O . ILE A 1 112 ? 33.981 23.155 14.365 1.00 14.94 160 ILE A O 1
ATOM 764 N N . ASP A 1 113 ? 32.905 21.861 12.896 1.00 16.59 161 ASP A N 1
ATOM 765 C CA . ASP A 1 113 ? 33.379 22.601 11.730 1.00 17.38 161 ASP A CA 1
ATOM 766 C C . ASP A 1 113 ? 32.421 23.705 11.347 1.00 15.88 161 ASP A C 1
ATOM 767 O O . ASP A 1 113 ? 31.287 23.785 11.873 1.00 13.69 161 ASP A O 1
ATOM 772 N N . GLU A 1 114 ? 32.869 24.577 10.440 1.00 15.21 162 GLU A N 1
ATOM 773 C CA . GLU A 1 114 ? 32.001 25.676 10.022 1.00 15.67 162 GLU A CA 1
ATOM 774 C C . GLU A 1 114 ? 30.779 25.039 9.344 1.00 15.48 162 GLU A C 1
ATOM 775 O O . GLU A 1 114 ? 30.953 24.123 8.573 1.00 14.24 162 GLU A O 1
ATOM 789 N N . SER A 1 116 ? 27.959 26.860 7.446 1.00 18.17 164 SER A N 1
ATOM 790 C CA . SER A 1 116 ? 27.361 28.102 6.926 1.00 16.91 164 SER A CA 1
ATOM 791 C C . SER A 1 116 ? 27.024 27.957 5.445 1.00 16.14 164 SER A C 1
ATOM 792 O O . SER A 1 116 ? 27.440 26.989 4.824 1.00 14.64 164 SER A O 1
ATOM 795 N N . ALA A 1 117 ? 26.353 28.959 4.852 1.00 15.50 165 ALA A N 1
ATOM 796 C CA . ALA A 1 117 ? 26.055 28.914 3.426 1.00 15.63 165 ALA A CA 1
ATOM 797 C C . ALA A 1 117 ? 27.350 28.871 2.619 1.00 16.22 165 ALA A C 1
ATOM 798 O O . ALA A 1 117 ? 27.381 28.301 1.555 1.00 16.08 165 ALA A O 1
ATOM 800 N N . GLU A 1 118 ? 28.431 29.443 3.143 1.00 17.01 166 GLU A N 1
ATOM 801 C CA . GLU A 1 118 ? 29.698 29.447 2.440 1.00 18.80 166 GLU A CA 1
ATOM 802 C C . GLU A 1 118 ? 30.500 28.133 2.540 1.00 16.65 166 GLU A C 1
ATOM 803 O O . GLU A 1 118 ? 31.271 27.824 1.623 1.00 16.47 166 GLU A O 1
ATOM 809 N N . SER A 1 119 ? 30.370 27.408 3.643 1.00 13.97 167 SER A N 1
ATOM 810 C CA . SER A 1 119 ? 31.196 26.201 3.857 1.00 13.62 167 SER A CA 1
ATOM 811 C C . SER A 1 119 ? 30.521 24.954 3.257 1.00 13.02 167 SER A C 1
ATOM 812 O O . SER A 1 119 ? 31.171 24.075 2.683 1.00 13.95 167 SER A O 1
ATOM 815 N N . LEU A 1 120 ? 29.212 24.906 3.392 1.00 12.02 168 LEU A N 1
ATOM 816 C CA . LEU A 1 120 ? 28.404 23.880 2.795 1.00 12.07 168 LEU A CA 1
ATOM 817 C C . LEU A 1 120 ? 28.490 24.000 1.281 1.00 11.88 168 LEU A C 1
ATOM 818 O O . LEU A 1 120 ? 28.344 25.074 0.751 1.00 11.56 168 LEU A O 1
ATOM 823 N N . ASN A 1 121 ? 28.766 22.892 0.614 1.00 12.56 169 ASN A N 1
ATOM 824 C CA . ASN A 1 121 ? 29.045 22.869 -0.819 1.00 13.12 169 ASN A CA 1
ATOM 825 C C . ASN A 1 121 ? 28.735 21.511 -1.453 1.00 13.65 169 ASN A C 1
ATOM 826 O O . ASN A 1 121 ? 28.576 20.500 -0.744 1.00 14.69 169 ASN A O 1
ATOM 831 N N . GLY A 1 122 ? 28.680 21.477 -2.784 1.00 12.93 170 GLY A N 1
ATOM 832 C CA . GLY A 1 122 ? 28.537 20.212 -3.523 1.00 13.15 170 GLY A CA 1
ATOM 833 C C . GLY A 1 122 ? 29.172 20.257 -4.919 1.00 13.27 170 GLY A C 1
ATOM 834 O O . GLY A 1 122 ? 29.108 21.273 -5.638 1.00 11.70 170 GLY A O 1
ATOM 835 N N . THR A 1 123 ? 29.775 19.131 -5.283 1.00 13.49 171 THR A N 1
ATOM 836 C CA . THR A 1 123 ? 30.440 18.953 -6.568 1.00 13.98 171 THR A CA 1
ATOM 837 C C . THR A 1 123 ? 29.524 18.197 -7.546 1.00 13.86 171 THR A C 1
ATOM 838 O O . THR A 1 123 ? 28.886 17.174 -7.189 1.00 13.60 171 THR A O 1
ATOM 842 N N . TYR A 1 124 ? 29.483 18.718 -8.773 1.00 12.43 172 TYR A N 1
ATOM 843 C CA . TYR A 1 124 ? 28.768 18.111 -9.844 1.00 11.90 172 TYR A CA 1
ATOM 844 C C . TYR A 1 124 ? 29.595 18.371 -11.103 1.00 11.87 172 TYR A C 1
ATOM 845 O O . TYR A 1 124 ? 30.751 18.810 -10.998 1.00 11.78 172 TYR A O 1
ATOM 854 N N . PHE A 1 125 ? 29.039 18.073 -12.272 1.00 11.39 173 PHE A N 1
ATOM 855 C CA . PHE A 1 125 ? 29.824 18.118 -13.505 1.00 11.55 173 PHE A CA 1
ATOM 856 C C . PHE A 1 125 ? 29.027 18.849 -14.550 1.00 12.06 173 PHE A C 1
ATOM 857 O O . PHE A 1 125 ? 27.813 18.752 -14.587 1.00 12.03 173 PHE A O 1
ATOM 865 N N . LYS A 1 126 ? 29.709 19.616 -15.364 1.00 12.96 174 LYS A N 1
ATOM 866 C CA . LYS A 1 126 ? 29.086 20.446 -16.382 1.00 14.93 174 LYS A CA 1
ATOM 867 C C . LYS A 1 126 ? 29.724 20.200 -17.738 1.00 14.46 174 LYS A C 1
ATOM 868 O O . LYS A 1 126 ? 30.920 19.910 -17.845 1.00 13.69 174 LYS A O 1
ATOM 874 N N . ALA A 1 127 ? 28.950 20.429 -18.770 1.00 14.29 175 ALA A N 1
ATOM 875 C CA . ALA A 1 127 ? 29.477 20.459 -20.129 1.00 14.26 175 ALA A CA 1
ATOM 876 C C . ALA A 1 127 ? 28.616 21.373 -21.024 1.00 14.49 175 ALA A C 1
ATOM 877 O O . ALA A 1 127 ? 27.483 21.717 -20.703 1.00 12.68 175 ALA A O 1
ATOM 879 N N . ASP A 1 128 ? 29.198 21.757 -22.150 1.00 16.18 176 ASP A N 1
ATOM 880 C CA . ASP A 1 128 ? 28.542 22.557 -23.175 1.00 16.95 176 ASP A CA 1
ATOM 881 C C . ASP A 1 128 ? 28.650 21.803 -24.500 1.00 16.05 176 ASP A C 1
ATOM 882 O O . ASP A 1 128 ? 29.697 21.212 -24.804 1.00 14.33 176 ASP A O 1
ATOM 887 N N . GLY A 1 129 ? 27.588 21.852 -25.304 1.00 14.95 177 GLY A N 1
ATOM 888 C CA . GLY A 1 129 ? 27.649 21.300 -26.653 1.00 14.63 177 GLY A CA 1
ATOM 889 C C . GLY A 1 129 ? 28.821 21.930 -27.425 1.00 13.78 177 GLY A C 1
ATOM 890 O O . GLY A 1 129 ? 29.199 23.070 -27.171 1.00 12.48 177 GLY A O 1
ATOM 891 N N . GLY A 1 130 ? 29.392 21.181 -28.351 1.00 12.93 178 GLY A N 1
ATOM 892 C CA . GLY A 1 130 ? 30.462 21.697 -29.190 1.00 13.07 178 GLY A CA 1
ATOM 893 C C . GLY A 1 130 ? 30.072 22.828 -30.151 1.00 12.78 178 GLY A C 1
ATOM 894 O O . GLY A 1 130 ? 30.915 23.481 -30.691 1.00 12.16 178 GLY A O 1
ATOM 895 N N . GLY A 1 131 ? 28.781 23.023 -30.371 1.00 13.34 179 GLY A N 1
ATOM 896 C CA . GLY A 1 131 ? 28.290 24.111 -31.181 1.00 14.13 179 GLY A CA 1
ATOM 897 C C . GLY A 1 131 ? 26.778 24.002 -31.290 1.00 13.71 179 GLY A C 1
ATOM 898 O O . GLY A 1 131 ? 26.166 23.115 -30.707 1.00 14.66 179 GLY A O 1
ATOM 899 N N . ALA A 1 132 ? 26.203 24.944 -32.017 1.00 13.64 180 ALA A N 1
ATOM 900 C CA . ALA A 1 132 ? 24.774 25.152 -32.072 1.00 13.64 180 ALA A CA 1
ATOM 901 C C . ALA A 1 132 ? 24.118 24.034 -32.864 1.00 13.78 180 ALA A C 1
ATOM 902 O O . ALA A 1 132 ? 24.690 23.490 -33.823 1.00 13.93 180 ALA A O 1
ATOM 904 N N . VAL A 1 133 ? 22.921 23.670 -32.442 1.00 13.81 181 VAL A N 1
ATOM 905 C CA . VAL A 1 133 ? 22.042 22.812 -33.256 1.00 13.73 181 VAL A CA 1
ATOM 906 C C . VAL A 1 133 ? 21.633 23.661 -34.478 1.00 14.23 181 VAL A C 1
ATOM 907 O O . VAL A 1 133 ? 21.529 24.865 -34.378 1.00 15.33 181 VAL A O 1
ATOM 911 N N . THR A 1 134 ? 21.447 23.076 -35.639 1.00 15.13 182 THR A N 1
ATOM 912 C CA . THR A 1 134 ? 20.994 23.882 -36.798 1.00 15.64 182 THR A CA 1
ATOM 913 C C . THR A 1 134 ? 19.503 23.536 -37.110 1.00 15.07 182 THR A C 1
ATOM 914 O O . THR A 1 134 ? 18.958 22.636 -36.487 1.00 15.02 182 THR A O 1
ATOM 918 N N . ALA A 1 135 ? 18.858 24.271 -38.027 1.00 15.49 183 ALA A N 1
ATOM 919 C CA . ALA A 1 135 ? 17.447 24.025 -38.444 1.00 14.90 183 ALA A CA 1
ATOM 920 C C . ALA A 1 135 ? 17.305 22.641 -39.032 1.00 15.56 183 ALA A C 1
ATOM 921 O O . ALA A 1 135 ? 18.182 22.187 -39.778 1.00 14.37 183 ALA A O 1
ATOM 923 N N . ALA A 1 136 ? 16.225 21.952 -38.658 1.00 16.06 184 ALA A N 1
ATOM 924 C CA . ALA A 1 136 ? 15.887 20.689 -39.276 1.00 16.97 184 ALA A CA 1
ATOM 925 C C . ALA A 1 136 ? 15.003 20.995 -40.489 1.00 19.63 184 ALA A C 1
ATOM 926 O O . ALA A 1 136 ? 13.826 21.351 -40.343 1.00 19.76 184 ALA A O 1
ATOM 928 N N . THR A 1 137 ? 15.599 20.865 -41.684 1.00 19.70 185 THR A N 1
ATOM 929 C CA . THR A 1 137 ? 14.925 21.155 -42.943 1.00 19.03 185 THR A CA 1
ATOM 930 C C . THR A 1 137 ? 14.366 19.880 -43.591 1.00 19.00 185 THR A C 1
ATOM 931 O O . THR A 1 137 ? 13.666 19.956 -44.602 1.00 18.51 185 THR A O 1
ATOM 935 N N . ALA A 1 138 ? 14.666 18.706 -43.039 1.00 17.76 186 ALA A N 1
ATOM 936 C CA . ALA A 1 138 ? 14.054 17.462 -43.519 1.00 17.22 186 ALA A CA 1
ATOM 937 C C . ALA A 1 138 ? 13.592 16.620 -42.315 1.00 16.81 186 ALA A C 1
ATOM 938 O O . ALA A 1 138 ? 14.120 16.766 -41.205 1.00 16.30 186 ALA A O 1
ATOM 940 N N . SER A 1 139 ? 12.606 15.754 -42.555 1.00 15.51 187 SER A N 1
ATOM 941 C CA . SER A 1 139 ? 12.041 14.901 -41.533 1.00 16.09 187 SER A CA 1
ATOM 942 C C . SER A 1 139 ? 12.909 13.663 -41.346 1.00 16.99 187 SER A C 1
ATOM 943 O O . SER A 1 139 ? 13.568 13.218 -42.279 1.00 18.48 187 SER A O 1
ATOM 946 N N . GLY A 1 140 ? 12.892 13.108 -40.143 1.00 15.78 188 GLY A N 1
ATOM 947 C CA . GLY A 1 140 ? 13.652 11.907 -39.827 1.00 15.71 188 GLY A CA 1
ATOM 948 C C . GLY A 1 140 ? 14.221 11.942 -38.411 1.00 15.13 188 GLY A C 1
ATOM 949 O O . GLY A 1 140 ? 13.944 12.868 -37.630 1.00 12.90 188 GLY A O 1
ATOM 950 N N . THR A 1 141 ? 15.037 10.937 -38.101 1.00 15.05 189 THR A N 1
ATOM 951 C CA . THR A 1 141 ? 15.452 10.675 -36.734 1.00 15.53 189 THR A CA 1
ATOM 952 C C . THR A 1 141 ? 16.813 11.222 -36.402 1.00 15.12 189 THR A C 1
ATOM 953 O O . THR A 1 141 ? 17.743 11.202 -37.232 1.00 14.65 189 THR A O 1
ATOM 957 N N . VAL A 1 142 ? 16.909 11.758 -35.184 1.00 13.99 190 VAL A N 1
ATOM 958 C CA . VAL A 1 142 ? 18.183 12.078 -34.585 1.00 13.72 190 VAL A CA 1
ATOM 959 C C . VAL A 1 142 ? 18.422 11.069 -33.418 1.00 14.06 190 VAL A C 1
ATOM 960 O O . VAL A 1 142 ? 17.567 10.888 -32.530 1.00 13.22 190 VAL A O 1
ATOM 964 N N . ASP A 1 143 ? 19.566 10.402 -33.462 1.00 14.07 191 ASP A N 1
ATOM 965 C CA . ASP A 1 143 ? 19.981 9.501 -32.398 1.00 15.29 191 ASP A CA 1
ATOM 966 C C . ASP A 1 143 ? 20.953 10.198 -31.470 1.00 14.93 191 ASP A C 1
ATOM 967 O O . ASP A 1 143 ? 21.886 10.811 -31.932 1.00 14.65 191 ASP A O 1
ATOM 972 N N . ILE A 1 144 ? 20.718 10.090 -30.172 1.00 14.73 192 ILE A N 1
ATOM 973 C CA . ILE A 1 144 ? 21.656 10.565 -29.173 1.00 14.66 192 ILE A CA 1
ATOM 974 C C . ILE A 1 144 ? 22.103 9.379 -28.283 1.00 14.89 192 ILE A C 1
ATOM 975 O O . ILE A 1 144 ? 21.262 8.593 -27.763 1.00 15.71 192 ILE A O 1
ATOM 980 N N . ALA A 1 145 ? 23.420 9.262 -28.115 1.00 14.70 193 ALA A N 1
ATOM 981 C CA . ALA A 1 145 ? 24.052 8.223 -27.309 1.00 14.63 193 ALA A CA 1
ATOM 982 C C . ALA A 1 145 ? 24.591 8.907 -26.052 1.00 14.70 193 ALA A C 1
ATOM 983 O O . ALA A 1 145 ? 25.394 9.808 -26.132 1.00 13.85 193 ALA A O 1
ATOM 985 N N . ILE A 1 146 ? 24.105 8.485 -24.886 1.00 15.21 194 ILE A N 1
ATOM 986 C CA . ILE A 1 146 ? 24.538 9.067 -23.620 1.00 15.62 194 ILE A CA 1
ATOM 987 C C . ILE A 1 146 ? 25.472 8.061 -22.931 1.00 15.82 194 ILE A C 1
ATOM 988 O O . ILE A 1 146 ? 25.047 6.999 -22.501 1.00 14.56 194 ILE A O 1
ATOM 993 N N . ASP A 1 147 ? 26.734 8.435 -22.813 1.00 16.77 195 ASP A N 1
ATOM 994 C CA . ASP A 1 147 ? 27.747 7.549 -22.268 1.00 19.72 195 ASP A CA 1
ATOM 995 C C . ASP A 1 147 ? 27.718 7.503 -20.733 1.00 17.58 195 ASP A C 1
ATOM 996 O O . ASP A 1 147 ? 28.105 8.479 -20.066 1.00 15.26 195 ASP A O 1
ATOM 1001 N N . ILE A 1 148 ? 27.269 6.365 -20.192 1.00 17.06 196 ILE A N 1
ATOM 1002 C CA . ILE A 1 148 ? 27.159 6.167 -18.734 1.00 17.02 196 ILE A CA 1
ATOM 1003 C C . ILE A 1 148 ? 28.502 5.741 -18.129 1.00 17.27 196 ILE A C 1
ATOM 1004 O O . ILE A 1 148 ? 29.026 4.704 -18.482 1.00 17.29 196 ILE A O 1
ATOM 1009 N N . THR A 1 149 ? 29.073 6.537 -17.218 1.00 17.23 197 THR A N 1
ATOM 1010 C CA . THR A 1 149 ? 30.356 6.144 -16.613 1.00 17.27 197 THR A CA 1
ATOM 1011 C C . THR A 1 149 ? 30.239 4.776 -15.868 1.00 18.45 197 THR A C 1
ATOM 1012 O O . THR A 1 149 ? 29.395 4.588 -14.976 1.00 18.51 197 THR A O 1
ATOM 1016 N N . GLY A 1 150 ? 31.055 3.807 -16.284 1.00 18.28 198 GLY A N 1
ATOM 1017 C CA . GLY A 1 150 ? 30.979 2.447 -15.758 1.00 18.57 198 GLY A CA 1
ATOM 1018 C C . GLY A 1 150 ? 29.892 1.513 -16.298 1.00 19.04 198 GLY A C 1
ATOM 1019 O O . GLY A 1 150 ? 29.764 0.388 -15.837 1.00 20.47 198 GLY A O 1
ATOM 1020 N N . GLY A 1 151 ? 29.100 1.963 -17.258 1.00 19.22 199 GLY A N 1
ATOM 1021 C CA . GLY A 1 151 ? 28.166 1.089 -17.972 1.00 19.63 199 GLY A CA 1
ATOM 1022 C C . GLY A 1 151 ? 28.282 1.351 -19.465 1.00 21.50 199 GLY A C 1
ATOM 1023 O O . GLY A 1 151 ? 29.334 1.808 -19.932 1.00 21.60 199 GLY A O 1
ATOM 1024 N N . SER A 1 152 ? 27.229 1.052 -20.221 1.00 22.10 200 SER A N 1
ATOM 1025 C CA . SER A 1 152 ? 27.242 1.189 -21.677 1.00 23.94 200 SER A CA 1
ATOM 1026 C C . SER A 1 152 ? 26.522 2.476 -22.022 1.00 23.97 200 SER A C 1
ATOM 1027 O O . SER A 1 152 ? 26.216 3.267 -21.150 1.00 28.88 200 SER A O 1
ATOM 1030 N N . ALA A 1 153 ? 26.214 2.669 -23.285 1.00 21.10 201 ALA A N 1
ATOM 1031 C CA . ALA A 1 153 ? 25.555 3.870 -23.720 1.00 20.26 201 ALA A CA 1
ATOM 1032 C C . ALA A 1 153 ? 24.024 3.697 -23.524 1.00 19.95 201 ALA A C 1
ATOM 1033 O O . ALA A 1 153 ? 23.486 2.592 -23.717 1.00 16.77 201 ALA A O 1
ATOM 1035 N N . VAL A 1 154 ? 23.349 4.771 -23.095 1.00 17.52 202 VAL A N 1
ATOM 1036 C CA . VAL A 1 154 ? 21.890 4.879 -23.233 1.00 17.35 202 VAL A CA 1
ATOM 1037 C C . VAL A 1 154 ? 21.521 5.649 -24.553 1.00 16.84 202 VAL A C 1
ATOM 1038 O O . VAL A 1 154 ? 21.910 6.812 -24.785 1.00 15.22 202 VAL A O 1
ATOM 1042 N N . ASN A 1 155 ? 20.799 4.962 -25.427 1.00 16.35 203 ASN A N 1
ATOM 1043 C CA . ASN A 1 155 ? 20.423 5.529 -26.707 1.00 17.75 203 ASN A CA 1
ATOM 1044 C C . ASN A 1 155 ? 18.996 6.088 -26.719 1.00 17.38 203 ASN A C 1
ATOM 1045 O O . ASN A 1 155 ? 18.070 5.392 -26.386 1.00 19.64 203 ASN A O 1
ATOM 1050 N N . VAL A 1 156 ? 18.847 7.366 -27.046 1.00 17.32 204 VAL A N 1
ATOM 1051 C CA . VAL A 1 156 ? 17.542 8.005 -27.175 1.00 17.48 204 VAL A CA 1
ATOM 1052 C C . VAL A 1 156 ? 17.377 8.568 -28.585 1.00 18.08 204 VAL A C 1
ATOM 1053 O O . VAL A 1 156 ? 18.338 8.691 -29.325 1.00 16.28 204 VAL A O 1
ATOM 1057 N N . LYS A 1 157 ? 16.150 8.943 -28.922 1.00 18.26 205 LYS A N 1
ATOM 1058 C CA . LYS A 1 157 ? 15.825 9.349 -30.266 1.00 19.24 205 LYS A CA 1
ATOM 1059 C C . LYS A 1 157 ? 14.866 10.519 -30.283 1.00 18.55 205 LYS A C 1
ATOM 1060 O O . LYS A 1 157 ? 14.015 10.651 -29.412 1.00 17.64 205 LYS A O 1
ATOM 1066 N N . VAL A 1 158 ? 14.984 11.357 -31.291 1.00 17.50 206 VAL A N 1
ATOM 1067 C CA . VAL A 1 158 ? 13.972 12.376 -31.513 1.00 18.10 206 VAL A CA 1
ATOM 1068 C C . VAL A 1 158 ? 13.619 12.333 -32.983 1.00 18.13 206 VAL A C 1
ATOM 1069 O O . VAL A 1 158 ? 14.489 12.145 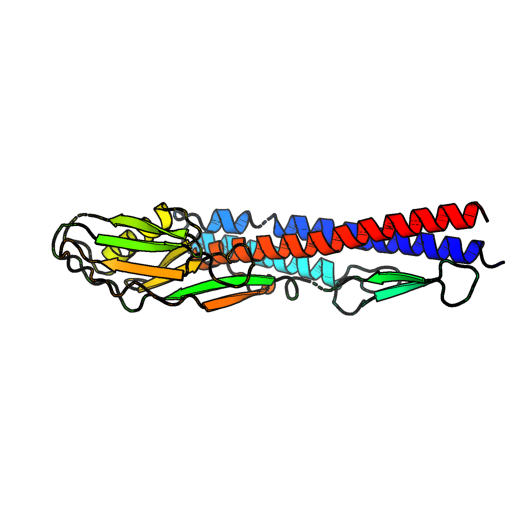-33.819 1.00 15.59 206 VAL A O 1
ATOM 1073 N N . ASP A 1 159 ? 12.339 12.474 -33.290 1.00 20.04 207 ASP A N 1
ATOM 1074 C CA . ASP A 1 159 ? 11.897 12.644 -34.675 1.00 24.42 207 ASP A CA 1
ATOM 1075 C C . ASP A 1 159 ? 11.701 14.125 -34.984 1.00 21.93 207 ASP A C 1
ATOM 1076 O O . ASP A 1 159 ? 10.873 14.798 -34.346 1.00 22.13 207 ASP A O 1
ATOM 1089 N N . LYS A 1 161 ? 10.245 16.814 -37.515 1.00 18.34 209 LYS A N 1
ATOM 1090 C CA . LYS A 1 161 ? 9.193 17.008 -38.514 1.00 19.84 209 LYS A CA 1
ATOM 1091 C C . LYS A 1 161 ? 9.741 17.531 -39.833 1.00 18.68 209 LYS A C 1
ATOM 1092 O O . LYS A 1 161 ? 9.171 17.300 -40.887 1.00 17.54 209 LYS A O 1
ATOM 1098 N N . GLY A 1 162 ? 10.829 18.279 -39.766 1.00 17.35 210 GLY A N 1
ATOM 1099 C CA . GLY A 1 162 ? 11.436 18.875 -40.951 1.00 17.52 210 GLY A CA 1
ATOM 1100 C C . GLY A 1 162 ? 11.093 20.351 -41.114 1.00 17.37 210 GLY A C 1
ATOM 1101 O O . GLY A 1 162 ? 11.307 20.911 -42.158 1.00 17.48 210 GLY A O 1
ATOM 1102 N N . ASN A 1 163 ? 10.572 20.975 -40.066 1.00 17.18 211 ASN A N 1
ATOM 1103 C CA . ASN A 1 163 ? 10.214 22.365 -40.081 1.00 17.90 211 ASN A CA 1
ATOM 1104 C C . ASN A 1 163 ? 10.745 23.140 -38.870 1.00 18.59 211 ASN A C 1
ATOM 1105 O O . ASN A 1 163 ? 10.405 24.285 -38.681 1.00 18.94 211 ASN A O 1
ATOM 1110 N N . GLU A 1 164 ? 11.599 22.526 -38.062 1.00 17.28 212 GLU A N 1
ATOM 1111 C CA . GLU A 1 164 ? 12.069 23.169 -36.827 1.00 16.56 212 GLU A CA 1
ATOM 1112 C C . GLU A 1 164 ? 13.144 24.245 -37.076 1.00 15.25 212 GLU A C 1
ATOM 1113 O O . GLU A 1 164 ? 14.106 24.015 -37.815 1.00 13.93 212 GLU A O 1
ATOM 1119 N N . THR A 1 165 ? 13.016 25.396 -36.424 1.00 14.31 213 THR A N 1
ATOM 1120 C CA . THR A 1 165 ? 14.134 26.316 -36.370 1.00 15.09 213 THR A CA 1
ATOM 1121 C C . THR A 1 165 ? 15.263 25.615 -35.553 1.00 14.57 213 THR A C 1
ATOM 1122 O O . THR A 1 165 ? 15.042 24.571 -34.978 1.00 13.08 213 THR A O 1
ATOM 1126 N N . ALA A 1 166 ? 16.453 26.219 -35.499 1.00 15.02 214 ALA A N 1
ATOM 1127 C CA . ALA A 1 166 ? 17.590 25.666 -34.725 1.00 14.55 214 ALA A CA 1
ATOM 1128 C C . ALA A 1 166 ? 17.184 25.560 -33.255 1.00 14.09 214 ALA A C 1
ATOM 1129 O O . ALA A 1 166 ? 17.484 24.576 -32.587 1.00 13.61 214 ALA A O 1
ATOM 1131 N N . GLU A 1 167 ? 16.491 26.586 -32.775 1.00 13.65 215 GLU A N 1
ATOM 1132 C CA . GLU A 1 167 ? 16.043 26.675 -31.358 1.00 14.13 215 GLU A CA 1
ATOM 1133 C C . GLU A 1 167 ? 15.035 25.592 -30.980 1.00 13.30 215 GLU A C 1
ATOM 1134 O O . GLU A 1 167 ? 15.145 24.961 -29.913 1.00 12.51 215 GLU A O 1
ATOM 1140 N N . GLN A 1 168 ? 14.095 25.351 -31.894 1.00 13.37 216 GLN A N 1
ATOM 1141 C CA . GLN A 1 168 ? 13.071 24.313 -31.766 1.00 13.09 216 GLN A CA 1
ATOM 1142 C C . GLN A 1 168 ? 13.669 22.896 -31.865 1.00 12.11 216 GLN A C 1
ATOM 1143 O O . GLN A 1 168 ? 13.274 22.022 -31.102 1.00 11.42 216 GLN A O 1
ATOM 1149 N N . ALA A 1 169 ? 14.607 22.697 -32.800 1.00 11.26 217 ALA A N 1
ATOM 1150 C CA . ALA A 1 169 ? 15.376 21.474 -32.898 1.00 10.82 217 ALA A CA 1
ATOM 1151 C C . ALA A 1 169 ? 16.236 21.232 -31.610 1.00 10.76 217 ALA A C 1
ATOM 1152 O O . ALA A 1 169 ? 16.267 20.098 -31.079 1.00 10.83 217 ALA A O 1
ATOM 1154 N N . ALA A 1 170 ? 16.892 22.281 -31.092 1.00 9.82 218 ALA A N 1
ATOM 1155 C CA . ALA A 1 170 ? 17.619 22.148 -29.814 1.00 9.67 218 ALA A CA 1
ATOM 1156 C C . ALA A 1 170 ? 16.710 21.767 -28.638 1.00 9.29 218 ALA A C 1
ATOM 1157 O O . ALA A 1 170 ? 17.097 20.900 -27.868 1.00 9.09 218 ALA A O 1
ATOM 1159 N N . ALA A 1 171 ? 15.486 22.303 -28.548 1.00 9.36 219 ALA A N 1
ATOM 1160 C CA . ALA A 1 171 ? 14.583 21.997 -27.409 1.00 9.63 219 ALA A CA 1
ATOM 1161 C C . ALA A 1 171 ? 14.250 20.496 -27.442 1.00 10.00 219 ALA A C 1
ATOM 1162 O O . ALA A 1 171 ? 14.234 19.837 -26.421 1.00 9.62 219 ALA A O 1
ATOM 1164 N N . LYS A 1 172 ? 14.048 19.978 -28.643 1.00 10.69 220 LYS A N 1
ATOM 1165 C CA . LYS A 1 172 ? 13.709 18.565 -28.828 1.00 11.86 220 LYS A CA 1
ATOM 1166 C C . LYS A 1 172 ? 14.850 17.599 -28.490 1.00 11.68 220 LYS A C 1
ATOM 1167 O O . LYS A 1 172 ? 14.627 16.541 -27.885 1.00 12.22 220 LYS A O 1
ATOM 1173 N N . ILE A 1 173 ? 16.060 17.925 -28.926 1.00 11.10 221 ILE A N 1
ATOM 1174 C CA . ILE A 1 173 ? 17.221 17.137 -28.594 1.00 10.42 221 ILE A CA 1
ATOM 1175 C C . ILE A 1 173 ? 17.452 17.131 -27.077 1.00 10.65 221 ILE A C 1
ATOM 1176 O O . ILE A 1 173 ? 17.682 16.058 -26.484 1.00 10.27 221 ILE A O 1
ATOM 1181 N N . ALA A 1 174 ? 17.439 18.315 -26.461 1.00 10.84 222 ALA A N 1
ATOM 1182 C CA . ALA A 1 174 ? 17.599 18.434 -25.004 1.00 11.46 222 ALA A CA 1
ATOM 1183 C C . ALA A 1 174 ? 16.532 17.606 -24.225 1.00 11.43 222 ALA A C 1
ATOM 1184 O O . ALA A 1 174 ? 16.877 16.855 -23.260 1.00 11.52 222 ALA A O 1
ATOM 1186 N N . ALA A 1 175 ? 15.282 17.641 -24.692 1.00 11.19 223 ALA A N 1
ATOM 1187 C CA . ALA A 1 175 ? 14.213 16.881 -24.036 1.00 11.61 223 ALA A CA 1
ATOM 1188 C C . ALA A 1 175 ? 14.415 15.380 -24.199 1.00 11.28 223 ALA A C 1
ATOM 1189 O O . ALA A 1 175 ? 14.104 14.631 -23.278 1.00 10.36 223 ALA A O 1
ATOM 1191 N N . ALA A 1 176 ? 14.946 14.921 -25.336 1.00 11.22 224 ALA A N 1
ATOM 1192 C CA . ALA A 1 176 ? 15.189 13.478 -25.508 1.00 11.27 224 ALA A CA 1
ATOM 1193 C C . ALA A 1 176 ? 16.194 13.012 -24.466 1.00 11.46 224 ALA A C 1
ATOM 1194 O O . ALA A 1 176 ? 16.043 11.953 -23.864 1.00 12.46 224 ALA A O 1
ATOM 1196 N N . VAL A 1 177 ? 17.238 13.805 -24.261 1.00 11.47 225 VAL A N 1
ATOM 1197 C CA . VAL A 1 177 ? 18.229 13.527 -23.215 1.00 11.19 225 VAL A CA 1
ATOM 1198 C C . VAL A 1 177 ? 17.631 13.503 -21.789 1.00 11.32 225 VAL A C 1
ATOM 1199 O O . VAL A 1 177 ? 17.849 12.549 -21.029 1.00 11.33 225 VAL A O 1
ATOM 1203 N N . ASN A 1 178 ? 16.916 14.557 -21.431 1.00 11.55 226 ASN A N 1
ATOM 1204 C CA . ASN A 1 178 ? 16.198 14.596 -20.146 1.00 11.87 226 ASN A CA 1
ATOM 1205 C C . ASN A 1 178 ? 15.195 13.453 -19.957 1.00 13.14 226 ASN A C 1
ATOM 1206 O O . ASN A 1 178 ? 15.056 12.930 -18.849 1.00 13.53 226 ASN A O 1
ATOM 1211 N N . ASP A 1 179 ? 14.471 13.068 -21.002 1.00 13.88 227 ASP A N 1
ATOM 1212 C CA . ASP A 1 179 ? 13.482 11.983 -20.854 1.00 15.90 227 ASP A CA 1
ATOM 1213 C C . ASP A 1 179 ? 14.119 10.614 -20.436 1.00 15.86 227 ASP A C 1
ATOM 1214 O O . ASP A 1 179 ? 13.459 9.800 -19.794 1.00 14.69 227 ASP A O 1
ATOM 1219 N N . ALA A 1 180 ? 15.394 10.395 -20.756 1.00 15.86 228 ALA A N 1
ATOM 1220 C CA . ALA A 1 180 ? 16.076 9.133 -20.375 1.00 15.52 228 ALA A CA 1
ATOM 1221 C C . ALA A 1 180 ? 16.265 8.964 -18.876 1.00 14.78 228 ALA A C 1
ATOM 1222 O O . ALA A 1 180 ? 16.488 7.864 -18.415 1.00 14.70 228 ALA A O 1
ATOM 1224 N N . ASN A 1 181 ? 16.195 10.055 -18.120 1.00 15.83 229 ASN A N 1
ATOM 1225 C CA . ASN A 1 181 ? 16.439 10.051 -16.677 1.00 16.61 229 ASN A CA 1
ATOM 1226 C C . ASN A 1 181 ? 17.565 9.142 -16.241 1.00 15.71 229 ASN A C 1
ATOM 1227 O O . ASN A 1 181 ? 17.345 8.172 -15.506 1.00 14.76 229 ASN A O 1
ATOM 1232 N N . VAL A 1 182 ? 18.759 9.463 -16.728 1.00 14.45 230 VAL A N 1
ATOM 1233 C CA . VAL A 1 182 ? 19.977 8.750 -16.356 1.00 14.15 230 VAL A CA 1
ATOM 1234 C C . VAL A 1 182 ? 21.015 9.701 -15.696 1.00 14.97 230 VAL A C 1
ATOM 1235 O O . VAL A 1 182 ? 22.213 9.514 -15.831 1.00 17.36 230 VAL A O 1
ATOM 1239 N N . GLY A 1 183 ? 20.559 10.745 -15.018 1.00 14.35 231 GLY A N 1
ATOM 1240 C CA . GLY A 1 183 ? 21.445 11.529 -14.143 1.00 13.89 231 GLY A CA 1
ATOM 1241 C C . GLY A 1 183 ? 21.931 12.846 -14.705 1.00 13.80 231 GLY A C 1
ATOM 1242 O O . GLY A 1 183 ? 22.689 13.537 -14.052 1.00 13.30 231 GLY A O 1
ATOM 1243 N N . ILE A 1 184 ? 21.473 13.181 -15.922 1.00 13.45 232 ILE A N 1
ATOM 1244 C CA . ILE A 1 184 ? 21.950 14.322 -16.707 1.00 12.10 232 ILE A CA 1
ATOM 1245 C C . ILE A 1 184 ? 20.779 15.187 -17.070 1.00 11.27 232 ILE A C 1
ATOM 1246 O O . ILE A 1 184 ? 19.716 14.692 -17.409 1.00 12.98 232 ILE A O 1
ATOM 1251 N N . GLY A 1 185 ? 20.981 16.485 -16.982 1.00 10.89 233 GLY A N 1
ATOM 1252 C CA . GLY A 1 185 ? 20.040 17.464 -17.477 1.00 11.04 233 GLY A CA 1
ATOM 1253 C C . GLY A 1 185 ? 20.645 18.179 -18.673 1.00 11.32 233 GLY A C 1
ATOM 1254 O O . GLY A 1 185 ? 21.841 18.497 -18.699 1.00 11.38 233 GLY A O 1
ATOM 1255 N N . ALA A 1 186 ? 19.810 18.427 -19.665 1.00 11.79 234 ALA A N 1
ATOM 1256 C CA . ALA A 1 186 ? 20.174 19.184 -20.839 1.00 11.79 234 ALA A CA 1
ATOM 1257 C C . ALA A 1 186 ? 19.290 20.431 -20.832 1.00 12.46 234 ALA A C 1
ATOM 1258 O O . ALA A 1 186 ? 18.063 20.320 -20.591 1.00 11.60 234 ALA A O 1
ATOM 1260 N N . PHE A 1 187 ? 19.943 21.596 -21.034 1.00 12.22 235 PHE A N 1
ATOM 1261 C CA . PHE A 1 187 ? 19.341 22.917 -20.996 1.00 12.91 235 PHE A CA 1
ATOM 1262 C C . PHE A 1 187 ? 19.693 23.724 -22.253 1.00 13.68 235 PHE A C 1
ATOM 1263 O O . PHE A 1 187 ? 20.869 23.797 -22.643 1.00 14.65 235 PHE A O 1
ATOM 1271 N N . THR A 1 188 ? 18.681 24.325 -22.865 1.00 14.19 236 THR A N 1
ATOM 1272 C CA . THR A 1 188 ? 18.847 25.148 -24.043 1.00 15.96 236 THR A CA 1
ATOM 1273 C C . THR A 1 188 ? 19.063 26.596 -23.658 1.00 16.15 236 THR A C 1
ATOM 1274 O O . THR A 1 188 ? 18.524 27.107 -22.665 1.00 14.67 236 THR A O 1
ATOM 1278 N N . ASP A 1 189 ? 19.880 27.246 -24.471 1.00 16.57 237 ASP A N 1
ATOM 1279 C CA . ASP A 1 189 ? 19.894 28.696 -24.572 1.00 17.93 237 ASP A CA 1
ATOM 1280 C C . ASP A 1 189 ? 19.830 28.988 -26.061 1.00 16.47 237 ASP A C 1
ATOM 1281 O O . ASP A 1 189 ? 20.842 28.960 -26.763 1.00 15.88 237 ASP A O 1
ATOM 1286 N N . GLY A 1 190 ? 18.630 29.191 -26.576 1.00 17.01 238 GLY A N 1
ATOM 1287 C CA . GLY A 1 190 ? 18.464 29.300 -28.046 1.00 17.42 238 GLY A CA 1
ATOM 1288 C C . GLY A 1 190 ? 18.801 27.936 -28.680 1.00 17.29 238 GLY A C 1
ATOM 1289 O O . GLY A 1 190 ? 18.237 26.908 -28.289 1.00 18.92 238 GLY A O 1
ATOM 1290 N N . ALA A 1 191 ? 19.739 27.941 -29.614 1.00 16.14 239 ALA A N 1
ATOM 1291 C CA . ALA A 1 191 ? 20.196 26.744 -30.349 1.00 15.92 239 ALA A CA 1
ATOM 1292 C C . ALA A 1 191 ? 21.358 25.981 -29.658 1.00 14.99 239 ALA A C 1
ATOM 1293 O O . ALA A 1 191 ? 21.750 24.921 -30.118 1.00 14.40 239 ALA A O 1
ATOM 1295 N N . GLN A 1 192 ? 21.893 26.551 -28.578 1.00 15.39 240 GLN A N 1
ATOM 1296 C CA . GLN A 1 192 ? 22.954 25.959 -27.791 1.00 17.48 240 GLN A CA 1
ATOM 1297 C C . GLN A 1 192 ? 22.425 25.093 -26.645 1.00 15.94 240 GLN A C 1
ATOM 1298 O O . GLN A 1 192 ? 21.451 25.441 -25.983 1.00 16.52 240 GLN A O 1
ATOM 1304 N N . ILE A 1 193 ? 23.109 23.986 -26.402 1.00 13.69 241 ILE A N 1
ATOM 1305 C CA . ILE A 1 193 ? 22.744 23.117 -25.304 1.00 13.23 241 ILE A CA 1
ATOM 1306 C C . ILE A 1 193 ? 23.903 23.001 -24.327 1.00 12.99 241 ILE A C 1
ATOM 1307 O O . ILE A 1 193 ? 25.062 22.840 -24.711 1.00 12.87 241 ILE A O 1
ATOM 1312 N N . SER A 1 194 ? 23.572 23.110 -23.052 1.00 13.20 242 SER A N 1
AT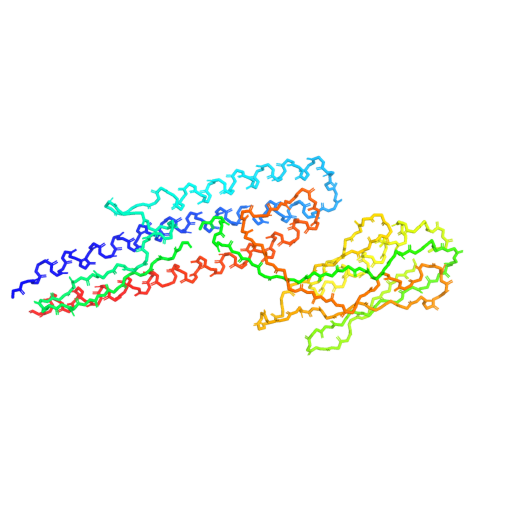OM 1313 C CA . SER A 1 194 ? 24.487 22.769 -21.978 1.00 12.94 242 SER A CA 1
ATOM 1314 C C . SER A 1 194 ? 23.920 21.690 -21.047 1.00 12.28 242 SER A C 1
ATOM 1315 O O . SER A 1 194 ? 22.721 21.432 -21.010 1.00 10.99 242 SER A O 1
ATOM 1318 N N . TYR A 1 195 ? 24.832 21.083 -20.301 1.00 11.58 243 TYR A N 1
ATOM 1319 C CA . TYR A 1 195 ? 24.562 19.885 -19.561 1.00 11.56 243 TYR A CA 1
ATOM 1320 C C . TYR A 1 195 ? 25.076 19.975 -18.137 1.00 11.28 24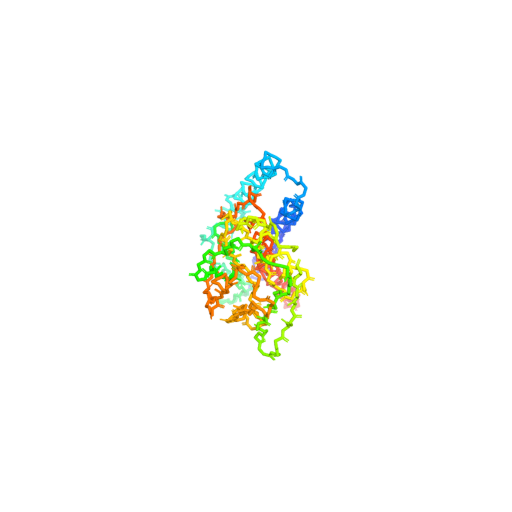3 TYR A C 1
ATOM 1321 O O . TYR A 1 195 ? 26.121 20.598 -17.871 1.00 11.23 243 TYR A O 1
ATOM 1330 N N . VAL A 1 196 ? 24.267 19.419 -17.230 1.00 10.98 244 VAL A N 1
ATOM 1331 C CA . VAL A 1 196 ? 24.613 19.182 -15.836 1.00 10.67 244 VAL A CA 1
ATOM 1332 C C . VAL A 1 196 ? 24.443 17.656 -15.551 1.00 10.57 244 VAL A C 1
ATOM 1333 O O . VAL A 1 196 ? 23.376 17.045 -15.852 1.00 10.66 244 VAL A O 1
ATOM 1337 N N . SER A 1 197 ? 25.466 17.057 -14.959 1.00 10.49 245 SER A N 1
ATOM 1338 C CA . SER A 1 197 ? 25.420 15.651 -14.524 1.00 11.67 245 SER A CA 1
ATOM 1339 C C . SER A 1 197 ? 25.741 15.585 -13.048 1.00 11.67 245 SER A C 1
ATOM 1340 O 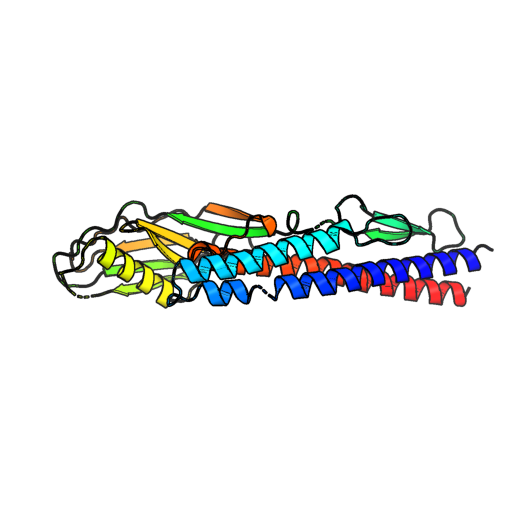O . SER A 1 197 ? 26.588 16.315 -12.579 1.00 12.12 245 SER A O 1
ATOM 1343 N N . LYS A 1 198 ? 25.083 14.699 -12.321 1.00 12.64 246 LYS A N 1
ATOM 1344 C CA . LYS A 1 198 ? 25.550 14.328 -10.993 1.00 12.71 246 LYS A CA 1
ATOM 1345 C C . LYS A 1 198 ? 26.924 13.670 -11.015 1.00 12.29 246 LYS A C 1
ATOM 1346 O O . LYS A 1 198 ? 27.350 13.147 -12.059 1.00 12.27 246 LYS A O 1
ATOM 1352 N N . ALA A 1 199 ? 27.609 13.686 -9.873 1.00 12.05 247 ALA A N 1
ATOM 1353 C CA . ALA A 1 199 ? 28.842 12.914 -9.681 1.00 12.56 247 ALA A CA 1
ATOM 1354 C C . ALA A 1 199 ? 28.561 11.400 -9.722 1.00 12.89 247 ALA A C 1
ATOM 1355 O O . ALA A 1 199 ? 27.454 10.956 -9.427 1.00 12.94 247 ALA A O 1
ATOM 1357 N N . SER A 1 200 ? 29.547 10.632 -10.162 1.00 13.51 248 SER A N 1
ATOM 1358 C CA . SER A 1 200 ? 29.512 9.166 -10.146 1.00 15.02 248 SER A CA 1
ATOM 1359 C C . SER A 1 200 ? 29.498 8.676 -8.727 1.00 16.80 248 SER A C 1
ATOM 1360 O O . SER A 1 200 ? 29.707 9.446 -7.833 1.00 16.98 248 SER A O 1
ATOM 1363 N N . ALA A 1 201 ? 29.229 7.389 -8.532 1.00 19.76 249 ALA A N 1
ATOM 1364 C CA . ALA A 1 201 ? 29.215 6.756 -7.202 1.00 20.99 249 ALA A CA 1
ATOM 1365 C C . ALA A 1 201 ? 30.399 7.100 -6.292 1.00 23.17 249 ALA A C 1
ATOM 1366 O O . ALA A 1 201 ? 30.191 7.368 -5.121 1.00 23.43 249 ALA A O 1
ATOM 1368 N N . ASP A 1 202 ? 31.622 7.142 -6.807 1.00 23.89 250 ASP A N 1
ATOM 1369 C CA . ASP A 1 202 ? 32.766 7.447 -5.925 1.00 28.65 250 ASP A CA 1
ATOM 1370 C C . ASP A 1 202 ? 33.045 8.948 -5.747 1.00 29.11 250 ASP A C 1
ATOM 1371 O O . ASP A 1 202 ? 34.041 9.334 -5.153 1.00 28.35 250 ASP A O 1
ATOM 1376 N N . GLY A 1 203 ? 32.183 9.784 -6.313 1.00 27.26 251 GLY A N 1
ATOM 1377 C CA . GLY A 1 203 ? 32.391 11.202 -6.327 1.00 26.30 251 GLY A CA 1
ATOM 1378 C C . GLY A 1 203 ? 33.515 11.727 -7.207 1.00 25.82 251 GLY A C 1
ATOM 1379 O O . GLY A 1 203 ? 33.689 12.920 -7.285 1.00 24.48 251 GLY A O 1
ATOM 1380 N N . THR A 1 204 ? 34.278 10.879 -7.879 1.00 25.70 252 THR A N 1
ATOM 1381 C CA . THR A 1 204 ? 35.497 11.370 -8.565 1.00 26.28 252 THR A CA 1
ATOM 1382 C C . THR A 1 204 ? 35.267 11.869 -10.014 1.00 26.07 252 THR A C 1
ATOM 1383 O O . THR A 1 204 ? 36.007 12.701 -10.518 1.00 27.92 252 THR A O 1
ATOM 1387 N N . THR A 1 205 ? 34.251 11.359 -10.701 1.00 23.38 253 THR A N 1
ATOM 1388 C CA . THR A 1 205 ? 34.007 11.801 -12.065 1.00 20.94 253 THR A CA 1
ATOM 1389 C C . THR A 1 205 ? 32.519 12.013 -12.333 1.00 17.65 253 THR A C 1
ATOM 1390 O O . THR A 1 205 ? 31.704 11.795 -11.468 1.00 15.95 253 THR A O 1
ATOM 1394 N N . SER A 1 206 ? 32.178 12.499 -13.512 1.00 16.27 254 SER A N 1
ATOM 1395 C CA . SER A 1 206 ? 30.773 12.667 -13.895 1.00 15.99 254 SER A CA 1
ATOM 1396 C C . SER A 1 206 ? 30.092 11.283 -14.039 1.00 15.00 254 SER A C 1
ATOM 1397 O O . SER A 1 206 ? 30.722 10.357 -14.496 1.00 15.05 254 SER A O 1
ATOM 1400 N N . ALA A 1 207 ? 28.840 11.145 -13.596 1.00 14.50 255 ALA A N 1
ATOM 1401 C CA . ALA A 1 207 ? 28.020 9.938 -13.837 1.00 14.17 255 ALA A CA 1
ATOM 1402 C C . ALA A 1 207 ? 27.780 9.700 -15.323 1.00 14.31 255 ALA A C 1
ATOM 1403 O O . ALA A 1 207 ? 27.527 8.566 -15.714 1.00 14.26 255 ALA A O 1
ATOM 1405 N N . VAL A 1 208 ? 27.806 10.774 -16.116 1.00 13.91 256 VAL A N 1
ATOM 1406 C CA . VAL A 1 208 ? 27.726 10.722 -17.591 1.00 13.98 256 VAL A CA 1
ATOM 1407 C C . VAL A 1 208 ? 29.010 11.331 -18.151 1.00 14.80 256 VAL A C 1
ATOM 1408 O O . VAL A 1 208 ? 29.402 12.462 -17.761 1.00 15.94 256 VAL A O 1
ATOM 1412 N N . SER A 1 209 ? 29.668 10.612 -19.036 1.00 15.18 257 SER A N 1
ATOM 1413 C CA . SER A 1 209 ? 30.967 11.065 -19.575 1.00 16.39 257 SER A CA 1
ATOM 1414 C C . SER A 1 209 ? 30.935 11.674 -20.965 1.00 15.74 257 SER A C 1
ATOM 1415 O O . SER A 1 209 ? 31.955 12.135 -21.452 1.00 17.18 257 SER A O 1
ATOM 1418 N N . GLY A 1 210 ? 29.801 11.614 -21.637 1.00 15.05 258 GLY A N 1
ATOM 1419 C CA . GLY A 1 210 ? 29.743 12.111 -23.001 1.00 14.83 258 GLY A CA 1
ATOM 1420 C C . GLY A 1 210 ? 28.338 12.041 -23.560 1.00 14.72 258 GLY A C 1
ATOM 1421 O O . GLY A 1 210 ? 27.530 11.260 -23.074 1.00 15.74 258 GLY A O 1
ATOM 1422 N N . VAL A 1 211 ? 28.044 12.928 -24.511 1.00 14.32 259 VAL A N 1
ATOM 1423 C CA . VAL A 1 211 ? 26.806 12.944 -25.272 1.00 14.11 259 VAL A CA 1
ATOM 1424 C C . VAL A 1 211 ? 27.190 13.011 -26.774 1.00 14.67 259 VAL A C 1
ATOM 1425 O O . VAL A 1 211 ? 27.869 13.944 -27.205 1.00 13.87 259 VAL A O 1
ATOM 1429 N N . ALA A 1 212 ? 26.757 12.010 -27.563 1.00 14.19 260 ALA A N 1
ATOM 1430 C CA . ALA A 1 212 ? 27.175 11.910 -28.970 1.00 14.27 260 ALA A CA 1
ATOM 1431 C C . ALA A 1 212 ? 25.906 11.847 -29.825 1.00 15.09 260 ALA A C 1
ATOM 1432 O O . ALA A 1 212 ? 25.051 10.979 -29.608 1.00 15.26 260 ALA A O 1
ATOM 1434 N N . ILE A 1 213 ? 25.795 12.783 -30.766 1.00 14.75 261 ILE A N 1
ATOM 1435 C CA . ILE A 1 213 ? 24.656 12.891 -31.648 1.00 15.22 261 ILE A CA 1
ATOM 1436 C C . ILE A 1 213 ? 25.036 12.406 -33.056 1.00 15.62 261 ILE A C 1
ATOM 1437 O O . ILE A 1 213 ? 26.103 12.773 -33.594 1.00 14.91 261 ILE A O 1
ATOM 1442 N N . THR A 1 214 ? 24.154 11.588 -33.615 1.00 15.84 262 THR A N 1
ATOM 1443 C CA . THR A 1 214 ? 24.151 11.244 -35.016 1.00 17.00 262 THR A CA 1
ATOM 1444 C C . THR A 1 214 ? 22.830 11.673 -35.648 1.00 16.96 262 THR A C 1
ATOM 1445 O O . THR A 1 214 ? 21.710 11.315 -35.172 1.00 15.99 262 THR A O 1
ATOM 1449 N N . ASP A 1 215 ? 22.968 12.408 -36.739 1.00 16.99 263 ASP A N 1
ATOM 1450 C CA . ASP A 1 215 ? 21.814 12.892 -37.503 1.00 18.10 263 ASP A CA 1
ATOM 1451 C C . ASP A 1 215 ? 21.409 11.849 -38.532 1.00 17.79 263 ASP A C 1
ATOM 1452 O O . ASP A 1 215 ? 21.503 12.085 -39.741 1.00 17.07 263 ASP A O 1
ATOM 1457 N N . THR A 1 216 ? 20.906 10.725 -38.019 1.00 17.75 264 THR A N 1
ATOM 1458 C CA . THR A 1 216 ? 20.672 9.476 -38.759 1.00 18.01 264 THR A CA 1
ATOM 1459 C C . THR A 1 216 ? 19.809 9.750 -39.969 1.00 18.76 264 THR A C 1
ATOM 1460 O O . THR A 1 216 ? 20.036 9.169 -41.025 1.00 18.39 264 THR A O 1
ATOM 1464 N N . GLY A 1 217 ? 18.807 10.612 -39.820 1.00 17.55 265 GLY A N 1
ATOM 1465 C CA . GLY A 1 217 ? 17.860 10.858 -40.893 1.00 17.37 265 GLY A CA 1
ATOM 1466 C C . GLY A 1 217 ? 18.258 12.017 -41.806 1.00 17.75 265 GLY A C 1
ATOM 1467 O O . GLY A 1 217 ? 17.495 12.375 -42.670 1.00 18.53 265 GLY A O 1
ATOM 1468 N N . SER A 1 218 ? 19.445 12.597 -41.619 1.00 17.13 266 SER A N 1
ATOM 1469 C CA . SER A 1 218 ? 19.896 13.771 -42.363 1.00 17.15 266 SER A CA 1
ATOM 1470 C C . SER A 1 218 ? 18.909 14.932 -42.301 1.00 15.84 266 SER A C 1
ATOM 1471 O O . SER A 1 218 ? 18.650 15.622 -43.301 1.00 15.50 266 SER A O 1
ATOM 1474 N N . THR A 1 219 ? 18.412 15.178 -41.094 1.00 14.61 267 THR A N 1
ATOM 1475 C CA . THR A 1 219 ? 17.382 16.170 -40.872 1.00 13.45 267 THR A CA 1
ATOM 1476 C C . THR A 1 219 ? 17.902 17.555 -41.103 1.00 12.94 267 THR A C 1
ATOM 1477 O O . THR A 1 219 ? 17.149 18.423 -41.510 1.00 12.54 267 THR A O 1
ATOM 1481 N N . GLY A 1 220 ? 19.194 17.754 -40.855 1.00 13.12 268 GLY A N 1
ATOM 1482 C CA . GLY A 1 220 ? 19.797 19.092 -40.884 1.00 13.70 268 GLY A CA 1
ATOM 1483 C C . GLY A 1 220 ? 20.137 19.696 -39.523 1.00 13.46 268 GLY A C 1
ATOM 1484 O O . GLY A 1 220 ? 20.839 20.717 -39.471 1.00 14.26 268 GLY A O 1
ATOM 1485 N N . ALA A 1 221 ? 19.600 19.103 -38.440 1.00 12.98 269 ALA A N 1
ATOM 1486 C CA . ALA A 1 221 ? 19.875 19.510 -37.040 1.00 12.54 269 ALA A CA 1
ATOM 1487 C C . ALA A 1 221 ? 21.359 19.377 -36.714 1.00 12.32 269 ALA A C 1
ATOM 1488 O O . ALA A 1 221 ? 21.925 20.188 -35.964 1.00 12.60 269 ALA A O 1
ATOM 1490 N N . GLY A 1 222 ? 22.003 18.393 -37.343 1.00 12.38 270 GLY A N 1
ATOM 1491 C CA . GLY A 1 222 ? 23.446 18.165 -37.206 1.00 12.63 270 GLY A CA 1
ATOM 1492 C C . GLY A 1 222 ? 23.786 17.652 -35.817 1.00 13.03 270 GLY A C 1
ATOM 1493 O O . GLY A 1 222 ? 22.911 17.371 -34.974 1.00 14.64 270 GLY A O 1
ATOM 1494 N N . THR A 1 223 ? 25.074 17.556 -35.534 1.00 13.51 271 THR A N 1
ATOM 1495 C CA . THR A 1 223 ? 25.523 16.851 -34.360 1.00 12.85 271 THR A CA 1
ATOM 1496 C C . THR A 1 223 ? 26.372 17.696 -33.418 1.00 12.29 271 THR A C 1
ATOM 1497 O O . THR A 1 223 ? 26.992 17.140 -32.549 1.00 11.51 271 THR A O 1
ATOM 1501 N N . ALA A 1 224 ? 26.379 19.020 -33.566 1.00 11.88 272 ALA A N 1
ATOM 1502 C CA . ALA A 1 224 ? 27.328 19.902 -32.831 1.00 12.47 272 ALA A CA 1
ATOM 1503 C C . ALA A 1 224 ? 27.004 19.977 -31.329 1.00 13.02 272 ALA A C 1
ATOM 1504 O O . ALA A 1 224 ? 27.906 20.168 -30.495 1.00 14.28 272 ALA A O 1
ATOM 1506 N N . ALA A 1 225 ? 25.738 19.780 -30.965 1.00 13.12 273 ALA A N 1
ATOM 1507 C CA . ALA A 1 225 ? 25.314 19.881 -29.566 1.00 13.65 273 ALA A CA 1
ATOM 1508 C C . ALA A 1 225 ? 25.838 18.764 -28.666 1.00 13.75 273 ALA A C 1
ATOM 1509 O O . ALA A 1 225 ? 25.667 18.796 -27.432 1.00 14.96 273 ALA A O 1
ATOM 1511 N N . GLY A 1 226 ? 26.482 17.779 -29.243 1.00 13.22 274 GLY A N 1
ATOM 1512 C CA . GLY A 1 226 ? 27.208 16.800 -28.421 1.00 14.01 274 GLY A CA 1
ATOM 1513 C C . GLY A 1 226 ? 28.448 17.340 -27.743 1.00 13.96 274 GLY A C 1
ATOM 1514 O O . GLY A 1 226 ? 28.930 18.472 -28.038 1.00 13.67 274 GLY A O 1
ATOM 1515 N N . THR A 1 227 ? 28.947 16.543 -26.801 1.00 14.09 275 THR A N 1
ATOM 1516 C CA . THR A 1 227 ? 30.164 16.871 -26.107 1.00 14.68 275 THR A CA 1
ATOM 1517 C C . THR A 1 227 ? 30.822 15.636 -25.510 1.00 14.96 275 THR A C 1
ATOM 1518 O O . THR A 1 227 ? 30.156 14.710 -25.065 1.00 13.34 275 THR A O 1
ATOM 1522 N N . THR A 1 228 ? 32.146 15.646 -25.564 1.00 15.17 276 THR A N 1
ATOM 1523 C CA . THR A 1 228 ? 32.981 14.628 -25.041 1.00 16.18 276 THR A CA 1
ATOM 1524 C C . THR A 1 228 ? 33.426 14.963 -23.628 1.00 16.58 276 THR A C 1
ATOM 1525 O O . THR A 1 228 ? 34.070 14.140 -23.035 1.00 18.48 276 THR A O 1
ATOM 1529 N N . THR A 1 229 ? 33.172 16.161 -23.108 1.00 17.23 277 THR A N 1
ATOM 1530 C CA . THR A 1 229 ? 33.901 16.595 -21.908 1.00 18.41 277 THR A CA 1
ATOM 1531 C C . THR A 1 229 ? 33.075 17.258 -20.785 1.00 16.00 277 THR A C 1
ATOM 1532 O O . THR A 1 229 ? 32.617 18.371 -20.905 1.00 15.96 277 THR A O 1
ATOM 1536 N N . PHE A 1 230 ? 32.944 16.539 -19.677 1.00 16.11 278 PHE A N 1
ATOM 1537 C CA . PHE A 1 230 ? 32.242 17.002 -18.457 1.00 15.07 278 PHE A CA 1
ATOM 1538 C C . PHE A 1 230 ? 33.325 17.336 -17.455 1.00 14.60 278 PHE A C 1
ATOM 1539 O O . PHE A 1 230 ? 34.170 16.498 -17.133 1.00 15.27 278 PHE A O 1
ATOM 1547 N N . THR A 1 231 ? 33.319 18.567 -16.968 1.00 14.86 279 THR A N 1
ATOM 1548 C CA . THR A 1 231 ? 34.346 19.064 -16.062 1.00 14.49 279 THR A CA 1
ATOM 1549 C C . THR A 1 231 ? 33.718 19.269 -14.665 1.00 15.29 279 THR A C 1
ATOM 1550 O O . THR A 1 231 ? 32.523 19.587 -14.520 1.00 13.25 279 THR A O 1
ATOM 1554 N N . GLU A 1 232 ? 34.544 19.100 -13.644 1.00 17.02 280 GLU A N 1
ATOM 1555 C CA . GLU A 1 232 ? 34.115 19.214 -12.250 1.00 17.95 280 GLU A CA 1
ATOM 1556 C C . GLU A 1 232 ? 33.695 20.664 -11.928 1.00 17.58 280 GLU A C 1
ATOM 1557 O O . GLU A 1 232 ? 34.331 21.634 -12.355 1.00 16.45 280 GLU A O 1
ATOM 1563 N N . ALA A 1 233 ? 32.561 20.800 -11.256 1.00 15.86 281 ALA A N 1
ATOM 1564 C CA . ALA A 1 233 ? 32.031 22.081 -10.846 1.00 16.10 281 ALA A CA 1
ATOM 1565 C C . ALA A 1 233 ? 31.783 21.930 -9.360 1.00 15.95 281 ALA A C 1
ATOM 1566 O O . ALA A 1 233 ? 31.458 20.862 -8.921 1.00 16.92 281 ALA A O 1
ATOM 1568 N N . ASN A 1 234 ? 31.955 22.988 -8.589 1.00 16.43 282 ASN A N 1
ATOM 1569 C CA . ASN A 1 234 ? 31.553 22.972 -7.178 1.00 16.14 282 ASN A CA 1
ATOM 1570 C C . ASN A 1 234 ? 30.929 24.310 -6.789 1.00 16.60 282 ASN A C 1
ATOM 1571 O O . ASN A 1 234 ? 31.483 25.373 -7.120 1.00 17.11 282 ASN A O 1
ATOM 1576 N N . ASP A 1 235 ? 29.742 24.259 -6.162 1.00 14.89 283 ASP A N 1
ATOM 1577 C CA . ASP A 1 235 ? 29.090 25.472 -5.665 1.00 14.17 283 ASP A CA 1
ATOM 1578 C C . ASP A 1 235 ? 28.891 25.342 -4.161 1.00 12.70 283 ASP A C 1
ATOM 1579 O O . ASP A 1 235 ? 28.551 24.271 -3.660 1.00 12.27 283 ASP A O 1
ATOM 1584 N N . THR A 1 236 ? 29.078 26.445 -3.458 1.00 11.36 284 THR A N 1
ATOM 1585 C CA . THR A 1 236 ? 28.692 26.542 -2.078 1.00 10.78 284 THR A CA 1
ATOM 1586 C C . THR A 1 236 ? 27.186 26.788 -2.098 1.00 11.17 284 THR A C 1
ATOM 1587 O O . THR A 1 236 ? 26.609 27.215 -3.130 1.00 10.15 284 THR A O 1
ATOM 1591 N N . VAL A 1 237 ? 26.541 26.527 -0.961 1.00 10.71 285 VAL A N 1
ATOM 1592 C CA . VAL A 1 237 ? 25.110 26.833 -0.827 1.00 11.47 285 VAL A CA 1
ATOM 1593 C C . VAL A 1 237 ? 24.851 28.356 -1.018 1.00 12.17 285 VAL A C 1
ATOM 1594 O O . VAL A 1 237 ? 23.821 28.740 -1.553 1.00 12.06 285 VAL A O 1
ATOM 1598 N N . ALA A 1 238 ? 25.799 29.209 -0.626 1.00 12.73 286 ALA A N 1
ATOM 1599 C CA . ALA A 1 238 ? 25.685 30.661 -0.873 1.00 13.60 286 ALA A CA 1
ATOM 1600 C C . ALA A 1 238 ? 25.639 31.021 -2.363 1.00 14.46 286 ALA A C 1
ATOM 1601 O O . ALA A 1 238 ? 25.056 31.999 -2.705 1.00 15.62 286 ALA A O 1
ATOM 1603 N N . LYS A 1 239 ? 26.189 30.211 -3.240 1.00 15.68 287 LYS A N 1
ATOM 1604 C CA . LYS A 1 239 ? 26.207 30.515 -4.671 1.00 17.78 287 LYS A CA 1
ATOM 1605 C C . LYS A 1 239 ? 25.007 29.942 -5.418 1.00 17.43 287 LYS A C 1
ATOM 1606 O O . LYS A 1 239 ? 24.877 30.152 -6.603 1.00 16.99 287 LYS A O 1
ATOM 1611 N N . ILE A 1 240 ? 24.129 29.234 -4.723 1.00 16.92 288 ILE A N 1
ATOM 1612 C CA . ILE A 1 240 ? 22.919 28.679 -5.342 1.00 16.61 288 ILE A CA 1
ATOM 1613 C C . ILE A 1 240 ? 21.986 29.795 -5.872 1.00 16.37 288 ILE A C 1
ATOM 1614 O O . ILE A 1 240 ? 21.775 30.821 -5.211 1.00 16.42 288 ILE A O 1
ATOM 1619 N N . ASP A 1 241 ? 21.414 29.571 -7.047 1.00 16.25 289 ASP A N 1
ATOM 1620 C CA . ASP A 1 241 ? 20.532 30.537 -7.696 1.00 16.26 289 ASP A CA 1
ATOM 1621 C C . ASP A 1 241 ? 19.554 29.714 -8.501 1.00 15.78 289 ASP A C 1
ATOM 1622 O O . ASP A 1 241 ? 19.961 28.997 -9.402 1.00 15.05 289 ASP A O 1
ATOM 1627 N N . ILE A 1 242 ? 18.262 29.775 -8.155 1.00 15.32 290 ILE A N 1
ATOM 1628 C CA . ILE A 1 242 ? 17.239 28.984 -8.831 1.00 14.59 290 ILE A CA 1
ATOM 1629 C C . ILE A 1 242 ? 16.316 29.818 -9.765 1.00 15.52 290 ILE A C 1
ATOM 1630 O O . ILE A 1 242 ? 15.177 29.437 -10.039 1.00 13.63 290 ILE A O 1
ATOM 1635 N N . SER A 1 243 ? 16.832 30.949 -10.248 1.00 17.19 291 SER A N 1
ATOM 1636 C CA . SER A 1 243 ? 16.087 31.808 -11.181 1.00 17.63 291 SER A CA 1
ATOM 1637 C C . SER A 1 243 ? 16.043 31.247 -12.626 1.00 16.57 291 SER A C 1
ATOM 1638 O O . SER A 1 243 ? 15.311 31.748 -13.464 1.00 17.24 291 SER A O 1
ATOM 1641 N N . THR A 1 244 ? 16.848 30.223 -12.910 1.00 16.30 292 THR A N 1
ATOM 1642 C CA . THR A 1 244 ? 16.791 29.444 -14.156 1.00 15.51 292 THR A CA 1
ATOM 1643 C C . THR A 1 244 ? 16.594 27.974 -13.795 1.00 14.28 292 THR A C 1
ATOM 1644 O O . THR A 1 244 ? 16.921 27.575 -12.683 1.00 13.26 292 THR A O 1
ATOM 1648 N N . ALA A 1 245 ? 16.092 27.172 -14.720 1.00 14.19 293 ALA A N 1
ATOM 1649 C CA . ALA A 1 245 ? 15.886 25.734 -14.467 1.00 14.64 293 ALA A CA 1
ATOM 1650 C C . ALA A 1 245 ? 17.233 25.020 -14.266 1.00 14.27 293 ALA A C 1
ATOM 1651 O O . ALA A 1 245 ? 17.355 24.149 -13.414 1.00 14.96 293 ALA A O 1
ATOM 1653 N N . LYS A 1 246 ? 18.250 25.421 -15.020 1.00 13.96 294 LYS A N 1
ATOM 1654 C CA . LYS A 1 246 ? 19.572 24.863 -14.857 1.00 14.35 294 LYS A CA 1
ATOM 1655 C C . LYS A 1 246 ? 20.087 25.102 -13.437 1.00 13.85 294 LYS A C 1
ATOM 1656 O O . LYS A 1 246 ? 20.582 24.203 -12.803 1.00 14.73 294 LYS A O 1
ATOM 1662 N N . GLY A 1 247 ? 19.947 26.325 -12.940 1.00 13.66 295 GLY A N 1
ATOM 1663 C CA . GLY A 1 247 ? 20.376 26.646 -11.586 1.00 12.91 295 GLY A CA 1
ATOM 1664 C C . GLY A 1 247 ? 19.550 25.890 -10.554 1.00 12.51 295 GLY A C 1
ATOM 1665 O O . GLY A 1 247 ? 20.068 25.482 -9.520 1.00 12.24 295 GLY A O 1
ATOM 1666 N N . ALA A 1 248 ? 18.266 25.721 -10.843 1.00 12.40 296 ALA A N 1
ATOM 1667 C CA . ALA A 1 248 ? 17.369 25.005 -9.964 1.00 12.65 296 ALA A CA 1
ATOM 1668 C C . ALA A 1 248 ? 17.836 23.540 -9.825 1.00 12.64 296 ALA A C 1
ATOM 1669 O O . ALA A 1 248 ? 17.891 22.981 -8.725 1.00 12.64 296 ALA A O 1
ATOM 1671 N N . GLN A 1 249 ? 18.185 22.923 -10.952 1.00 12.75 297 GLN A N 1
ATOM 1672 C CA . GLN A 1 249 ? 18.592 21.520 -10.949 1.00 13.22 297 GLN A CA 1
ATOM 1673 C C . GLN A 1 249 ? 19.994 21.341 -10.335 1.00 13.05 297 GLN A C 1
ATOM 1674 O O . GLN A 1 249 ? 20.219 20.371 -9.586 1.00 13.71 297 GLN A O 1
ATOM 1680 N N . SER A 1 250 ? 20.900 22.276 -10.616 1.00 12.69 298 SER A N 1
ATOM 1681 C CA . SER A 1 250 ? 22.209 22.253 -9.952 1.00 13.07 298 SER A CA 1
ATOM 1682 C C . SER A 1 250 ? 22.069 22.451 -8.447 1.00 12.23 298 SER A C 1
ATOM 1683 O O . SER A 1 250 ? 22.830 21.864 -7.683 1.00 11.87 298 SER A O 1
ATOM 1686 N N . ALA A 1 251 ? 21.096 23.269 -8.024 1.00 11.55 299 ALA A N 1
ATOM 1687 C CA . ALA A 1 251 ? 20.902 23.582 -6.601 1.00 11.29 299 ALA A CA 1
ATOM 1688 C C . ALA A 1 251 ? 20.469 22.336 -5.837 1.00 11.28 299 ALA A C 1
ATOM 1689 O O . ALA A 1 251 ? 20.923 22.096 -4.723 1.00 10.82 299 ALA A O 1
ATOM 1691 N N . VAL A 1 252 ? 19.612 21.517 -6.442 1.00 10.92 300 VAL A N 1
ATOM 1692 C CA . VAL A 1 252 ? 19.179 20.277 -5.798 1.00 10.75 300 VAL A CA 1
ATOM 1693 C C . VAL A 1 252 ? 20.402 19.381 -5.532 1.00 10.53 300 VAL A C 1
ATOM 1694 O O . VAL A 1 252 ? 20.528 18.796 -4.454 1.00 10.89 300 VAL A O 1
ATOM 1698 N N . LEU A 1 253 ? 21.299 19.293 -6.516 1.00 10.27 301 LEU A N 1
ATOM 1699 C CA . LEU A 1 253 ? 22.529 18.528 -6.384 1.00 10.20 301 LEU A CA 1
ATOM 1700 C C . LEU A 1 253 ? 23.466 19.038 -5.289 1.00 10.04 301 LEU A C 1
ATOM 1701 O O . LEU A 1 253 ? 24.075 18.251 -4.521 1.00 10.62 301 LEU A O 1
ATOM 1706 N N . VAL A 1 254 ? 23.616 20.337 -5.218 1.00 9.62 302 VAL A N 1
ATOM 1707 C CA . VAL A 1 254 ? 24.470 20.915 -4.183 1.00 9.24 302 VAL A CA 1
ATOM 1708 C C . VAL A 1 254 ? 23.818 20.679 -2.793 1.00 9.49 302 VAL A C 1
ATOM 1709 O O . VAL A 1 254 ? 24.496 20.292 -1.831 1.00 8.93 302 VAL A O 1
ATOM 1713 N N . ILE A 1 255 ? 22.495 20.799 -2.726 1.00 9.51 303 ILE A N 1
ATOM 1714 C CA . ILE A 1 255 ? 21.789 20.679 -1.435 1.00 10.09 303 ILE A CA 1
ATOM 1715 C C . ILE A 1 255 ? 21.880 19.274 -0.850 1.00 11.02 303 ILE A C 1
ATOM 1716 O O . ILE A 1 255 ? 22.070 19.143 0.377 1.00 11.17 303 ILE A O 1
ATOM 1721 N N . ASP A 1 256 ? 21.752 18.248 -1.701 1.00 12.03 304 ASP A N 1
ATOM 1722 C CA . ASP A 1 256 ? 21.927 16.862 -1.259 1.00 13.55 304 ASP A CA 1
ATOM 1723 C C . ASP A 1 256 ? 23.287 16.718 -0.571 1.00 13.58 304 ASP A C 1
ATOM 1724 O O . ASP A 1 256 ? 23.396 16.042 0.452 1.00 12.93 304 ASP A O 1
ATOM 1729 N N . GLU A 1 257 ? 24.333 17.268 -1.201 1.00 13.60 305 GLU A N 1
ATOM 1730 C CA . GLU A 1 257 ? 25.674 17.189 -0.612 1.00 14.36 305 GLU A CA 1
ATOM 1731 C C . GLU A 1 257 ? 25.768 17.924 0.715 1.00 13.29 305 GLU A C 1
ATOM 1732 O O . GLU A 1 257 ? 26.352 17.401 1.665 1.00 13.30 305 GLU A O 1
ATOM 1738 N N . ALA A 1 258 ? 25.183 19.121 0.779 1.00 12.01 306 ALA A N 1
ATOM 1739 C CA . ALA A 1 258 ? 25.194 19.941 1.979 1.00 12.16 306 ALA A CA 1
ATOM 1740 C C . ALA A 1 258 ? 24.471 19.232 3.129 1.00 12.46 306 ALA A C 1
ATOM 1741 O O . ALA A 1 258 ? 24.947 19.275 4.284 1.00 11.67 306 ALA A O 1
ATOM 1743 N N . ILE A 1 259 ? 23.354 18.564 2.812 1.00 12.31 307 ILE A N 1
ATOM 1744 C CA . ILE A 1 259 ? 22.612 17.780 3.833 1.00 13.00 307 ILE A CA 1
ATOM 1745 C C . ILE A 1 259 ? 23.497 16.650 4.372 1.00 12.98 307 ILE A C 1
ATOM 1746 O O . ILE A 1 259 ? 23.527 16.400 5.580 1.00 11.92 307 ILE A O 1
ATOM 1751 N N . LYS A 1 260 ? 24.267 16.014 3.494 1.00 12.71 308 LYS A N 1
ATOM 1752 C CA . LYS A 1 260 ? 25.144 14.929 3.925 1.00 13.67 308 LYS A CA 1
ATOM 1753 C C . LYS A 1 260 ? 26.225 15.447 4.882 1.00 12.74 308 LYS A C 1
ATOM 1754 O O . LYS A 1 260 ? 26.622 14.761 5.829 1.00 12.21 308 LYS A O 1
ATOM 1760 N N . GLN A 1 261 ? 26.729 16.642 4.587 1.00 11.74 309 GLN A N 1
ATOM 1761 C CA . GLN A 1 261 ? 27.776 17.260 5.384 1.00 10.99 309 GLN A CA 1
ATOM 1762 C C . GLN A 1 261 ? 27.233 17.557 6.814 1.00 11.48 309 GLN A C 1
ATOM 1763 O O . GLN A 1 261 ? 27.889 17.230 7.793 1.00 11.01 309 GLN A O 1
ATOM 1769 N N . ILE A 1 262 ? 26.032 18.124 6.929 1.00 11.62 310 ILE A N 1
ATOM 1770 C CA . ILE A 1 262 ? 25.454 18.401 8.245 1.00 12.08 310 ILE A CA 1
ATOM 1771 C C . ILE A 1 262 ? 25.193 17.103 8.996 1.00 12.69 310 ILE A C 1
ATOM 1772 O O . ILE A 1 262 ? 25.556 16.956 10.170 1.00 12.22 310 ILE A O 1
ATOM 1777 N N . ASP A 1 263 ? 24.594 16.142 8.307 1.00 14.28 311 ASP A N 1
ATOM 1778 C CA . ASP A 1 263 ? 24.428 14.797 8.858 1.00 14.82 311 ASP A CA 1
ATOM 1779 C C . ASP A 1 263 ? 25.696 14.166 9.457 1.00 13.06 311 ASP A C 1
ATOM 1780 O O . ASP A 1 263 ? 25.600 13.583 10.510 1.00 12.59 311 ASP A O 1
ATOM 1785 N N . ALA A 1 264 ? 26.830 14.214 8.757 1.00 11.73 312 ALA A N 1
ATOM 1786 C CA . ALA A 1 264 ? 28.104 13.730 9.284 1.00 11.25 312 ALA A CA 1
ATOM 1787 C C . ALA A 1 264 ? 28.484 14.486 10.583 1.00 11.66 312 ALA A C 1
ATOM 1788 O O . ALA A 1 264 ? 28.843 13.853 11.599 1.00 11.11 312 ALA A O 1
ATOM 1790 N N . GLN A 1 265 ? 28.385 15.827 10.584 1.00 11.37 313 GLN A N 1
ATOM 1791 C CA . GLN A 1 265 ? 28.665 16.626 11.809 1.00 11.63 313 GLN A CA 1
ATOM 1792 C C . GLN A 1 265 ? 27.735 16.284 12.968 1.00 11.97 313 GLN A C 1
ATOM 1793 O O . GLN A 1 265 ? 28.186 16.176 14.100 1.00 11.41 313 GLN A O 1
ATOM 1799 N N . ARG A 1 266 ? 26.444 16.050 12.680 1.00 12.07 314 ARG A N 1
ATOM 1800 C CA . ARG A 1 266 ? 25.503 15.657 13.719 1.00 12.39 314 ARG A CA 1
ATOM 1801 C C . ARG A 1 266 ? 25.743 14.269 14.259 1.00 13.10 314 ARG A C 1
ATOM 1802 O O . ARG A 1 266 ? 25.649 14.081 15.446 1.00 14.10 314 ARG A O 1
ATOM 1810 N N . ALA A 1 267 ? 26.065 13.311 13.403 1.00 14.30 315 ALA A N 1
ATOM 1811 C CA . ALA A 1 267 ? 26.419 11.962 13.827 1.00 14.78 315 ALA A CA 1
ATOM 1812 C C . ALA A 1 267 ? 27.638 12.004 14.747 1.00 16.00 315 ALA A C 1
ATOM 1813 O O . ALA A 1 267 ? 27.604 11.368 15.775 1.00 14.42 315 ALA A O 1
ATOM 1815 N N . ASP A 1 268 ? 28.683 12.779 14.398 1.00 17.41 316 ASP A N 1
ATOM 1816 C CA . ASP A 1 268 ? 29.842 12.967 15.300 1.00 19.16 316 ASP A CA 1
ATOM 1817 C C . ASP A 1 268 ? 29.434 13.538 16.641 1.00 16.97 316 ASP A C 1
ATOM 1818 O O . ASP A 1 268 ? 29.940 13.110 17.651 1.00 17.11 316 ASP A O 1
ATOM 1823 N N . LEU A 1 269 ? 28.523 14.491 16.656 1.00 15.86 317 LEU A N 1
ATOM 1824 C CA . LEU A 1 269 ? 28.106 15.124 17.932 1.00 15.99 317 LEU A CA 1
ATOM 1825 C C . LEU A 1 269 ? 27.308 14.164 18.776 1.00 16.24 317 LEU A C 1
ATOM 1826 O O . LEU A 1 269 ? 27.431 14.195 19.998 1.00 17.75 317 LEU A O 1
ATOM 1831 N N . GLY A 1 270 ? 26.462 13.352 18.126 1.00 16.34 318 GLY A N 1
ATOM 1832 C CA . GLY A 1 270 ? 25.765 12.252 18.793 1.00 16.21 318 GLY A CA 1
ATOM 1833 C C . GLY A 1 270 ? 26.736 11.269 19.439 1.00 16.22 318 GLY A C 1
ATOM 1834 O O . GLY A 1 270 ? 26.591 10.934 20.619 1.00 17.27 318 GLY A O 1
ATOM 1835 N N . ALA A 1 271 ? 27.758 10.838 18.693 1.00 15.39 319 ALA A N 1
ATOM 1836 C CA . ALA A 1 271 ? 28.687 9.841 19.191 1.00 14.71 319 ALA A CA 1
ATOM 1837 C C . ALA A 1 271 ? 29.513 10.361 20.382 1.00 14.89 319 ALA A C 1
ATOM 1838 O O . ALA A 1 271 ? 29.721 9.628 21.383 1.00 13.77 319 ALA A O 1
ATOM 1840 N N . VAL A 1 272 ? 29.967 11.615 20.309 1.00 14.56 320 VAL A N 1
ATOM 1841 C CA . VAL A 1 272 ? 30.670 12.227 21.435 1.00 14.40 320 VAL A CA 1
ATOM 1842 C C . VAL A 1 272 ? 29.808 12.325 22.712 1.00 15.48 320 VAL A C 1
ATOM 1843 O O . VAL A 1 272 ? 30.316 12.110 23.832 1.00 15.10 320 VAL A O 1
ATOM 1847 N N . GLN A 1 273 ? 28.514 12.584 22.553 1.00 16.14 321 GLN A N 1
ATOM 1848 C CA . GLN A 1 273 ? 27.615 12.601 23.695 1.00 17.15 321 GLN A CA 1
ATOM 1849 C C . GLN A 1 273 ? 27.663 11.247 24.442 1.00 17.73 321 GLN A C 1
ATOM 1850 O O . GLN A 1 273 ? 27.669 11.231 25.692 1.00 16.55 321 GLN A O 1
ATOM 1856 N N . ASN A 1 274 ? 27.726 10.144 23.692 1.00 18.08 322 ASN A N 1
ATOM 1857 C CA . ASN A 1 274 ? 27.779 8.801 24.293 1.00 20.05 322 ASN A CA 1
ATOM 1858 C C . ASN A 1 274 ? 29.096 8.560 25.011 1.00 19.43 322 ASN A C 1
ATOM 1859 O O . ASN A 1 274 ? 29.112 7.816 25.998 1.00 18.58 322 ASN A O 1
ATOM 1864 N N . ARG A 1 275 ? 30.192 9.131 24.503 1.00 18.24 323 ARG A N 1
ATOM 1865 C CA . ARG A 1 275 ? 31.485 9.020 25.198 1.00 19.00 323 ARG A CA 1
ATOM 1866 C C . ARG A 1 275 ? 31.456 9.761 26.523 1.00 17.06 323 ARG A C 1
ATOM 1867 O O . ARG A 1 275 ? 31.951 9.251 27.536 1.00 17.46 323 ARG A O 1
ATOM 1875 N N . PHE A 1 276 ? 30.870 10.955 26.536 1.00 16.28 324 PHE A N 1
ATOM 1876 C CA . PHE A 1 276 ? 30.683 11.698 27.781 1.00 15.95 324 PHE A CA 1
ATOM 1877 C C . PHE A 1 276 ? 29.804 10.887 28.740 1.00 17.66 324 PHE A C 1
ATOM 1878 O O . PHE A 1 276 ? 30.133 10.812 29.928 1.00 17.19 324 PHE A O 1
ATOM 1886 N N . ASP A 1 277 ? 28.690 10.315 28.257 1.00 17.42 325 ASP A N 1
ATOM 1887 C CA . ASP A 1 277 ? 27.819 9.440 29.112 1.00 19.22 325 ASP A CA 1
ATOM 1888 C C . ASP A 1 277 ? 28.627 8.295 29.818 1.00 19.57 325 ASP A C 1
ATOM 1889 O O . ASP A 1 277 ? 28.608 8.129 31.058 1.00 18.23 325 ASP A O 1
ATOM 1894 N N . ASN A 1 278 ? 29.359 7.535 29.012 1.00 20.24 326 ASN A N 1
ATOM 1895 C CA . ASN A 1 278 ? 30.294 6.515 29.496 1.00 22.16 326 ASN A CA 1
ATOM 1896 C C . ASN A 1 278 ? 31.251 7.047 30.563 1.00 20.92 326 ASN A C 1
ATOM 1897 O O . ASN A 1 278 ? 31.418 6.428 31.608 1.00 21.45 326 ASN A O 1
ATOM 1902 N N . THR A 1 279 ? 31.927 8.154 30.266 1.00 19.57 327 THR A N 1
ATOM 1903 C CA . THR A 1 279 ? 32.889 8.772 31.212 1.00 18.21 327 THR A CA 1
ATOM 1904 C C . THR A 1 279 ? 32.207 9.140 32.554 1.00 17.91 327 THR A C 1
ATOM 1905 O O . THR A 1 279 ? 32.719 8.813 33.615 1.00 15.62 327 THR A O 1
ATOM 1909 N N . ILE A 1 280 ? 31.039 9.773 32.468 1.00 16.72 328 ILE A N 1
ATOM 1910 C CA . ILE A 1 280 ? 30.267 10.123 33.649 1.00 17.60 328 ILE A CA 1
ATOM 1911 C C . ILE A 1 280 ? 29.961 8.885 34.513 1.00 18.44 328 ILE A C 1
ATOM 1912 O O . ILE A 1 280 ? 30.205 8.905 35.686 1.00 17.26 328 ILE A O 1
ATOM 1917 N N . ASN A 1 281 ? 29.457 7.823 33.889 1.00 22.46 329 ASN A N 1
ATOM 1918 C CA . ASN A 1 281 ? 29.222 6.530 34.531 1.00 24.08 329 ASN A CA 1
ATOM 1919 C C . ASN A 1 281 ? 30.471 5.954 35.225 1.00 23.01 329 ASN A C 1
ATOM 1920 O O . ASN A 1 281 ? 30.379 5.503 36.368 1.00 22.94 329 ASN A O 1
ATOM 1925 N N . ASN A 1 282 ? 31.617 5.979 34.538 1.00 21.64 330 ASN A N 1
ATOM 1926 C CA . ASN A 1 282 ? 32.913 5.548 35.089 1.00 22.53 330 ASN A CA 1
ATOM 1927 C C . ASN A 1 282 ? 33.337 6.340 36.325 1.00 23.58 330 ASN A C 1
ATOM 1928 O O . ASN A 1 282 ? 33.701 5.734 37.354 1.00 22.37 330 ASN A O 1
ATOM 1933 N N . LEU A 1 283 ? 33.282 7.681 36.212 1.00 21.47 331 LEU A N 1
ATOM 1934 C CA . LEU A 1 283 ? 33.632 8.635 37.288 1.00 21.80 331 LEU A CA 1
ATOM 1935 C C . LEU A 1 283 ? 32.794 8.383 38.547 1.00 23.42 331 LEU A C 1
ATOM 1936 O O . LEU A 1 283 ? 33.336 8.339 39.643 1.00 22.61 331 LEU A O 1
ATOM 1941 N N . LYS A 1 284 ? 31.486 8.229 38.351 1.00 24.94 332 LYS A N 1
ATOM 1942 C CA . LYS A 1 284 ? 30.524 7.764 39.358 1.00 29.10 332 LYS A CA 1
ATOM 1943 C C . LYS A 1 284 ? 30.989 6.452 40.041 1.00 31.93 332 LYS A C 1
ATOM 1944 O O . LYS A 1 284 ? 31.099 6.394 41.274 1.00 33.87 332 LYS A O 1
ATOM 1948 N N . ASN A 1 285 ? 31.287 5.415 39.251 1.00 31.13 333 ASN A N 1
ATOM 1949 C CA . ASN A 1 285 ? 31.806 4.166 39.800 1.00 31.37 333 ASN A CA 1
ATOM 1950 C C . ASN A 1 285 ? 33.090 4.324 40.620 1.00 32.87 333 ASN A C 1
ATOM 1951 O O . ASN A 1 285 ? 33.313 3.526 41.513 1.00 33.58 333 ASN A O 1
ATOM 1956 N N . ILE A 1 286 ? 33.930 5.316 40.299 1.00 31.54 334 ILE A N 1
ATOM 1957 C CA . ILE A 1 286 ? 35.219 5.543 40.968 1.00 33.35 334 ILE A CA 1
ATOM 1958 C C . ILE A 1 286 ? 35.039 6.056 42.389 1.00 35.01 334 ILE A C 1
ATOM 1959 O O . ILE A 1 286 ? 34.569 5.320 43.255 1.00 37.50 334 ILE A O 1
#

B-factor: mean 17.55, std 6.13, range [8.44, 45.5]

Nearest PDB structures (foldseek):
  4nx9-assembly1_A  TM=1.004E+00  e=2.466E-49  Pseudomonas aeruginosa
  9atl-assembly1_K  TM=7.408E-01  e=3.348E-20  Stenotrophomonas maltophilia
  3k8w-assembly1_A  TM=6.048E-01  e=3.790E-19  Sphingomonas sp. A1
  3k8v-assembly1_A  TM=5.931E-01  e=1.804E-18  Sphingomonas sp. A1
  6x80-assembl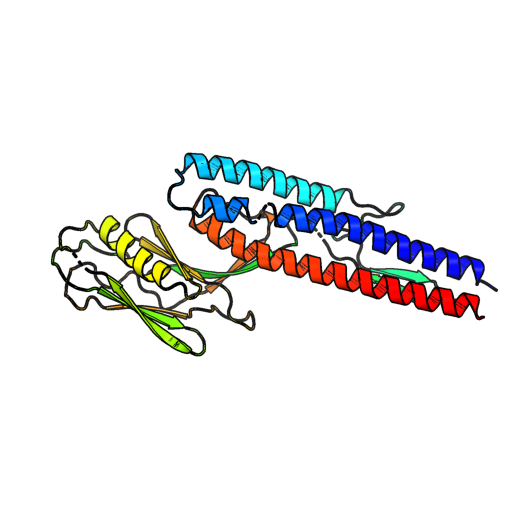y1_D  TM=6.260E-01  e=2.869E-11  Campylobacter jejuni

CATH classification: 1.20.1330.10 (+1 more: 2.60.40.4390)

InterPro domains:
  IPR001029 Flagellin, N-terminal domain [PF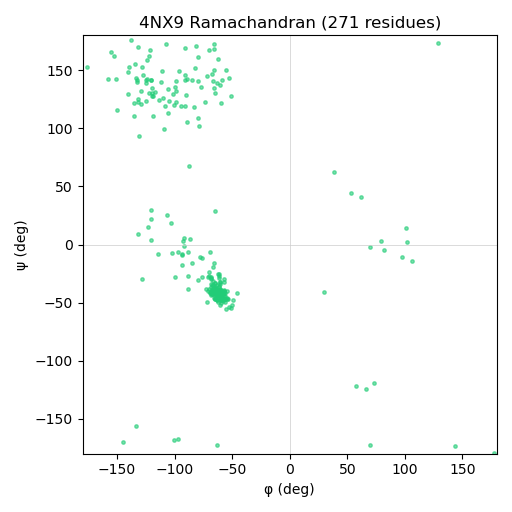00669] (5-141)
  IPR001029 Flagellin, N-terminal domain [PR00207] (37-54)
  IPR001029 Flagellin, N-terminal domain [PR00207] (76-95)
  IPR001029 Flagellin, N-terminal domain [PR00207] (111-134)
  IPR001492 Flagellin [PTHR42792] (4-387)
  IPR042187 Flagellin, C-terminal domain, subdomain 2 [G3DSA:6.10.10.10] (336-387)
  IPR046358 Flagellin, C-terminal domain [PF00700] (303-386)

Sequence (274 aa):
NGLNVATKNANDGISLAQTAEGALQQSTNILQRRDLSLQSANGSNSDSERTALNGEVKQLQKELDRISNTTTFGGRRKLLDGSFGVASFQVGSAANEIISVGIDESAESLNGTYFKADGGGAVTAATASGTVDIAIDITGGSAVNVKVDKGNETAEQAAAKIAAAVNDANVGIGAFTDGAQISYVSKASADGTTSAVSGVAITDTGSTGAGTAAGTTTFTEANDTVAKIDISTAKGAQSAVLVIDEAIKQIDAQRADLGAVQNRFDNTINNLKNI

Radius of gyration: 25.52 Å; Cα contacts (8 Å, |Δi|>4): 574; chains: 1; bounding box: 40×35×88 Å

Secondary structure (DSSP, 8-state):
--HHHHHHHHHHHHHHHHHHHHHHHHHHHHHH--HHHHHHHSTT--HHHHHHHHHHHHHHHHHHHHHHHH-EETTEESSSS--EEEEEE-SSSTT-EEEEEE---TTT-EEEEEEEE-SS----B-S---EEEEEEETTS-EEEEEE----B-HHHHHHHHHHHHHHT-SSEEEEEETTEEEEEEPBPTTSSSBSEEEEEEE-TT--S--STT-BS--EEEEEEGGG---SSHHHHHHHHHHHHHHHHHHHHHHHHHHHHHHHHHHHHHHHHH-

Solvent-accessible surface area: 13379 Å² total

Organism: Pseudomonas aeruginosa (NCBI:txid287)

Foldseek 3Di:
DCLVVLLVLLVLLLVLLVLLLVLLVVLLVLLVVLVLLVVLLDPVDDLVNLQVSLVVLVVSQVVQACSQPPRDRDPGRAAAQPNAKDWGRNDPDPPPTDIQGGGYGLFVQKFKWWKDWFQDFFAQQQAWDKKWKWWAFVPDGTDIWMFTHRGGGLQRLQVRVQVRVVVVPQFKHWDDDRRIIMMIGGADPVNPHGRTQWMFMDPVVPRRRDTRRIDRHIGMDMDGSVRQRSSDSVSSVVNSRSSVRSSVVSVVSSVSSVVSSVVSVVSSVVSVVD